Protein AF-A0A4R7GMG3-F1 (afdb_monomer)

Secondary structure (DSSP, 8-state):
---HHHHHHHHHHHHHHHHHHHHHHHHHHHHTSSS--HHHHHHHHHHHS---HHHHHHHHHHHHHHHHHHTT--GGGEEEES--GGGTSS-SEEE-TTHHHHHHTT--S--EEEEHHHHTTS-HHHHHHHHHHHHHHHHH--B-S--PEE-GGG--SSS--EE-HHHHHHHHSTT--GGGBHHHHHHHHHHHHHHH---HHHHHHHHHHHHTGGG-EE-GGGS-GGGS--S--HHHHHTT---EEETTEEE-

Foldseek 3Di:
DDQLLLVLCLVCVVVLLVLLLLLLVLLLVQLPDPDHDPLLQVLCCQQQVGDDPVVSVLLSVLSVLLNVLSVPDDSQLEAEDQADVVVPRQDAKAFDLVCLVVSVVVPRHHGMYGHSNQQLQAFSSVSSLVVQLRSSCSRVVADAPDAFDFPPVPDPARHTKTFCLRSSVQSPDPPHDSSSHSRSSSSSSSLSSLCSDPDVQSVVQNVVLVVVPSRSIRPCVSGDCPPTPRSHGVVSVVVVLPQDQDPNDTDD

Structure (mmCIF, N/CA/C/O backbone):
data_AF-A0A4R7GMG3-F1
#
_entry.id   AF-A0A4R7GMG3-F1
#
loop_
_atom_site.group_PDB
_atom_site.id
_atom_site.type_symbol
_atom_site.label_atom_id
_atom_site.label_alt_id
_atom_site.label_comp_id
_atom_site.label_asym_id
_atom_site.label_entity_id
_atom_site.label_seq_id
_atom_site.pdbx_PDB_ins_code
_atom_site.Cartn_x
_atom_site.Cartn_y
_atom_site.Cartn_z
_atom_site.occupancy
_atom_site.B_iso_or_equiv
_atom_site.auth_seq_id
_atom_site.auth_comp_id
_atom_site.auth_asym_id
_atom_site.auth_atom_id
_atom_site.pdbx_PDB_model_num
ATOM 1 N N . MET A 1 1 ? 18.667 -2.020 -26.459 1.00 60.09 1 MET A N 1
ATOM 2 C CA . MET A 1 1 ? 19.383 -1.798 -25.183 1.00 60.09 1 MET A CA 1
ATOM 3 C C . MET A 1 1 ? 18.332 -1.404 -24.159 1.00 60.09 1 MET A C 1
ATOM 5 O O . MET A 1 1 ? 17.578 -0.487 -24.453 1.00 60.09 1 MET A O 1
ATOM 9 N N . MET A 1 2 ? 18.205 -2.148 -23.059 1.00 76.94 2 MET A N 1
ATOM 10 C CA . MET A 1 2 ? 17.196 -1.898 -22.017 1.00 76.94 2 MET A CA 1
ATOM 11 C C . MET A 1 2 ? 17.540 -0.617 -21.245 1.00 76.94 2 MET A C 1
ATOM 13 O O . MET A 1 2 ? 18.722 -0.302 -21.089 1.00 76.94 2 MET A O 1
ATOM 17 N N . HIS A 1 3 ? 16.539 0.142 -20.793 1.00 80.81 3 HIS A N 1
ATOM 18 C CA . HIS A 1 3 ? 16.802 1.358 -20.024 1.00 80.81 3 HIS A CA 1
ATOM 19 C C . HIS A 1 3 ? 17.411 0.988 -18.651 1.00 80.81 3 HIS A C 1
ATOM 21 O O . HIS A 1 3 ? 16.875 0.106 -17.982 1.00 80.81 3 HIS A O 1
ATOM 27 N N . PRO A 1 4 ? 18.478 1.650 -18.157 1.00 80.44 4 PRO A N 1
ATOM 28 C CA . PRO A 1 4 ? 19.125 1.262 -16.895 1.00 80.44 4 PRO A CA 1
ATOM 29 C C . PRO A 1 4 ? 18.198 1.238 -15.668 1.00 80.44 4 PRO A C 1
ATOM 31 O O . PRO A 1 4 ? 18.368 0.416 -14.771 1.00 80.44 4 PRO A O 1
ATOM 34 N N . ALA A 1 5 ? 17.204 2.133 -15.612 1.00 79.81 5 ALA A N 1
ATOM 35 C CA . ALA A 1 5 ? 16.200 2.122 -14.542 1.00 79.81 5 ALA A CA 1
ATOM 36 C C . ALA A 1 5 ? 15.196 0.963 -14.687 1.00 79.81 5 ALA A C 1
ATOM 38 O O . ALA A 1 5 ? 14.740 0.427 -13.680 1.00 79.81 5 ALA A O 1
ATOM 39 N N . GLU A 1 6 ? 14.893 0.549 -15.922 1.00 86.31 6 GLU A N 1
ATOM 40 C CA . GLU A 1 6 ? 14.067 -0.631 -16.190 1.00 86.31 6 GLU A CA 1
ATOM 41 C C . GLU A 1 6 ? 14.791 -1.895 -15.717 1.00 86.31 6 GLU A C 1
ATOM 43 O O . GLU A 1 6 ? 14.240 -2.672 -14.940 1.00 86.31 6 GLU A O 1
ATOM 48 N N . GLU A 1 7 ? 16.054 -2.063 -16.121 1.00 86.38 7 GLU A N 1
ATOM 49 C CA . GLU A 1 7 ? 16.899 -3.188 -15.713 1.00 86.38 7 GLU A CA 1
ATOM 50 C C . GLU A 1 7 ? 17.012 -3.267 -14.186 1.00 86.38 7 GLU A C 1
ATOM 52 O O . GLU A 1 7 ? 16.799 -4.323 -13.588 1.00 86.38 7 GLU A O 1
ATOM 57 N N . ARG A 1 8 ? 17.260 -2.128 -13.528 1.00 85.19 8 ARG A N 1
ATOM 58 C CA . ARG A 1 8 ? 17.360 -2.071 -12.069 1.00 85.19 8 ARG A CA 1
ATOM 59 C C . ARG A 1 8 ? 16.046 -2.408 -11.375 1.00 85.19 8 ARG A C 1
ATOM 61 O O . ARG A 1 8 ? 16.073 -3.154 -10.398 1.00 85.19 8 ARG A O 1
ATOM 68 N N . LEU A 1 9 ? 14.908 -1.903 -11.859 1.00 88.25 9 LEU A N 1
ATOM 69 C CA . LEU A 1 9 ? 13.605 -2.277 -11.307 1.00 88.25 9 LEU A CA 1
ATOM 70 C C . LEU A 1 9 ? 13.369 -3.781 -11.457 1.00 88.25 9 LEU A C 1
ATOM 72 O O . LEU A 1 9 ? 13.005 -4.426 -10.480 1.00 88.25 9 LEU A O 1
ATOM 76 N N . ARG A 1 10 ? 13.654 -4.360 -12.632 1.00 91.44 10 ARG A N 1
ATOM 77 C CA . ARG A 1 10 ? 13.524 -5.807 -12.869 1.00 91.44 10 ARG A CA 1
ATOM 78 C C . ARG A 1 10 ? 14.382 -6.635 -11.908 1.00 91.44 10 ARG A C 1
ATOM 80 O O . ARG A 1 10 ? 13.884 -7.612 -11.356 1.00 91.44 10 ARG A O 1
ATOM 87 N N . ILE A 1 11 ? 15.625 -6.220 -11.653 1.00 90.19 11 ILE A N 1
ATOM 88 C CA . ILE A 1 11 ? 16.520 -6.860 -10.670 1.00 90.19 11 ILE A CA 1
ATOM 89 C C . ILE A 1 11 ? 15.964 -6.741 -9.243 1.00 90.19 11 ILE A C 1
ATOM 91 O O . ILE A 1 11 ? 16.109 -7.664 -8.443 1.00 90.19 11 ILE A O 1
ATOM 95 N N . LEU A 1 12 ? 15.321 -5.618 -8.913 1.00 90.69 12 LEU A N 1
ATOM 96 C CA . LEU A 1 12 ? 14.773 -5.356 -7.582 1.00 90.69 12 LEU A CA 1
ATOM 97 C C . LEU A 1 12 ? 13.374 -5.942 -7.354 1.00 90.69 12 LEU A C 1
ATOM 99 O O . LEU A 1 12 ? 12.981 -6.064 -6.197 1.00 90.69 12 LEU A O 1
ATOM 103 N N . LEU A 1 13 ? 12.635 -6.351 -8.392 1.00 94.19 13 LEU A N 1
ATOM 104 C CA . LEU A 1 13 ? 11.282 -6.913 -8.259 1.00 94.19 13 LEU A CA 1
ATOM 105 C C . LEU A 1 13 ? 11.180 -8.054 -7.229 1.00 94.19 13 LEU A C 1
ATOM 107 O O . LEU A 1 13 ? 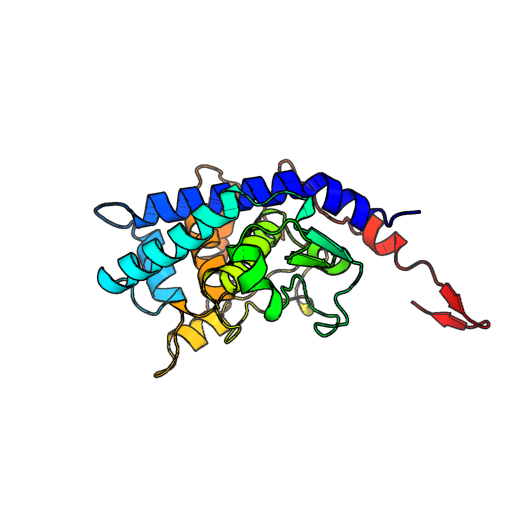10.282 -7.984 -6.390 1.00 94.19 13 LEU A O 1
ATOM 111 N N . PRO A 1 14 ? 12.077 -9.064 -7.194 1.00 94.69 14 PRO A N 1
ATOM 112 C CA . PRO A 1 14 ? 12.048 -10.081 -6.140 1.00 94.69 14 PRO A CA 1
ATOM 113 C C . PRO A 1 14 ? 12.103 -9.486 -4.727 1.00 94.69 14 PRO A C 1
ATOM 115 O O . PRO A 1 14 ? 11.389 -9.936 -3.832 1.00 94.69 14 PRO A O 1
ATOM 118 N N . PHE A 1 15 ? 12.919 -8.447 -4.533 1.00 92.50 15 PHE A N 1
ATOM 119 C CA . PHE A 1 15 ? 13.069 -7.758 -3.254 1.00 92.50 15 PHE A CA 1
ATOM 120 C C . PHE A 1 15 ? 11.848 -6.885 -2.920 1.00 92.50 15 PHE A C 1
ATOM 122 O O . PHE A 1 15 ? 11.386 -6.909 -1.783 1.00 92.50 15 PHE A O 1
ATOM 129 N N . VAL A 1 16 ? 11.262 -6.189 -3.905 1.00 94.06 16 VAL A N 1
ATOM 130 C CA . VAL A 1 16 ? 9.981 -5.468 -3.754 1.00 94.06 16 VAL A CA 1
ATOM 131 C C . VAL A 1 16 ? 8.881 -6.421 -3.287 1.00 94.06 16 VAL A C 1
ATOM 133 O O . VAL A 1 16 ? 8.194 -6.137 -2.308 1.00 94.06 16 VAL A O 1
ATOM 136 N N . ILE A 1 17 ? 8.732 -7.567 -3.958 1.00 96.44 17 ILE A N 1
ATOM 137 C CA . ILE A 1 17 ? 7.718 -8.577 -3.630 1.00 96.44 17 ILE A CA 1
ATOM 138 C C . ILE A 1 17 ? 7.956 -9.128 -2.219 1.00 96.44 17 ILE A C 1
ATOM 140 O O . ILE A 1 17 ? 7.013 -9.253 -1.437 1.00 96.44 17 ILE A O 1
ATOM 144 N N . ALA A 1 18 ? 9.208 -9.426 -1.860 1.00 95.50 18 ALA A N 1
ATOM 145 C CA . ALA A 1 18 ? 9.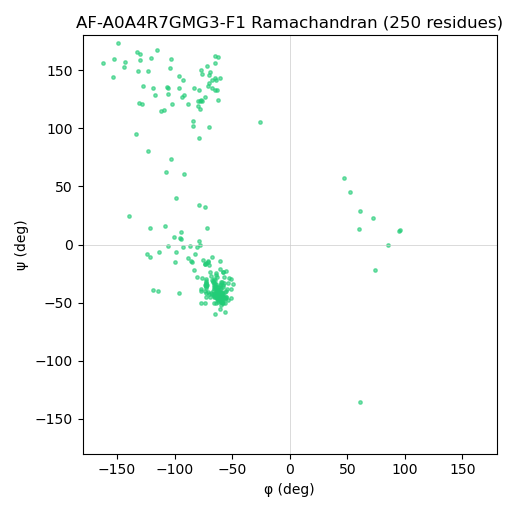557 -9.886 -0.518 1.00 95.50 18 ALA A CA 1
ATOM 146 C C . ALA A 1 18 ? 9.223 -8.840 0.562 1.00 95.50 18 ALA A C 1
ATOM 148 O O . ALA A 1 18 ? 8.656 -9.195 1.597 1.00 95.50 18 ALA A O 1
ATOM 149 N N . ASN A 1 19 ? 9.500 -7.557 0.305 1.00 94.19 19 ASN A N 1
ATOM 150 C CA . ASN A 1 19 ? 9.131 -6.467 1.209 1.00 94.19 19 ASN A CA 1
ATOM 151 C C . ASN A 1 19 ? 7.611 -6.330 1.338 1.00 94.19 19 ASN A C 1
ATOM 153 O O . ASN A 1 19 ? 7.117 -6.244 2.458 1.00 94.19 19 ASN A O 1
ATOM 157 N N . ALA A 1 20 ? 6.850 -6.407 0.243 1.00 97.50 20 ALA A N 1
ATOM 158 C CA . ALA A 1 20 ? 5.384 -6.368 0.285 1.00 97.50 20 ALA A CA 1
ATOM 159 C C . ALA A 1 20 ? 4.807 -7.517 1.136 1.00 97.50 20 ALA A C 1
ATOM 161 O O . ALA A 1 20 ? 3.961 -7.295 2.010 1.00 97.50 20 ALA A O 1
ATOM 162 N N . LYS A 1 21 ? 5.337 -8.739 0.967 1.00 97.62 21 LYS A N 1
ATOM 163 C CA . LYS A 1 21 ? 4.985 -9.902 1.801 1.00 97.62 21 LYS A CA 1
ATOM 164 C C . LYS A 1 21 ? 5.289 -9.649 3.278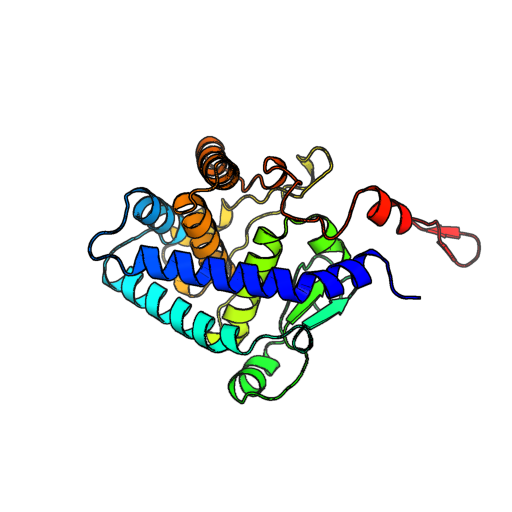 1.00 97.62 21 LYS A C 1
ATOM 166 O O . LYS A 1 21 ? 4.469 -9.967 4.143 1.00 97.62 21 LYS A O 1
ATOM 171 N N . GLN A 1 22 ? 6.453 -9.073 3.579 1.00 95.81 22 GLN A N 1
ATOM 172 C CA . GLN A 1 22 ? 6.856 -8.767 4.949 1.00 95.81 22 GLN A CA 1
ATOM 173 C C . GLN A 1 22 ? 5.961 -7.695 5.585 1.00 95.81 22 GLN A C 1
ATOM 175 O O . GLN A 1 22 ? 5.529 -7.871 6.726 1.00 95.81 22 GLN A O 1
ATOM 180 N N . GLN A 1 23 ? 5.650 -6.624 4.850 1.00 96.75 23 GLN A N 1
ATOM 181 C CA . GLN A 1 23 ? 4.754 -5.559 5.296 1.00 96.75 23 GLN A CA 1
ATOM 182 C C . GLN A 1 23 ? 3.373 -6.125 5.658 1.00 96.75 23 GLN A C 1
ATOM 184 O O . GLN A 1 23 ? 2.912 -5.933 6.785 1.00 96.75 23 GLN A O 1
ATOM 189 N N . LEU A 1 24 ? 2.763 -6.922 4.769 1.00 97.88 24 LEU A N 1
ATOM 190 C CA . LEU A 1 24 ? 1.487 -7.598 5.040 1.00 97.88 24 LEU A CA 1
ATOM 191 C C . LEU A 1 24 ? 1.559 -8.531 6.248 1.00 97.88 24 LEU A C 1
ATOM 193 O O . LEU A 1 24 ? 0.667 -8.510 7.095 1.00 97.88 24 LEU A O 1
ATOM 197 N N . HIS A 1 25 ? 2.609 -9.350 6.345 1.00 98.00 25 HIS A N 1
ATOM 198 C CA . HIS A 1 25 ? 2.765 -10.292 7.451 1.00 98.00 25 HIS A CA 1
ATOM 199 C C . HIS A 1 25 ? 2.827 -9.577 8.807 1.00 98.00 25 HIS A C 1
ATOM 201 O O . HIS A 1 25 ? 2.135 -9.971 9.748 1.00 98.00 25 HIS A O 1
ATOM 207 N N . ILE A 1 26 ? 3.636 -8.521 8.913 1.00 97.44 26 ILE A N 1
ATOM 208 C CA . ILE A 1 26 ? 3.777 -7.755 10.155 1.00 97.44 26 ILE A CA 1
ATOM 209 C C . ILE A 1 26 ? 2.479 -7.015 10.485 1.00 97.44 26 ILE A C 1
ATOM 211 O O . ILE A 1 26 ? 2.042 -7.068 11.637 1.00 97.44 26 ILE A O 1
ATOM 215 N N . ALA A 1 27 ? 1.824 -6.406 9.493 1.00 98.31 27 ALA A N 1
ATOM 216 C CA . ALA A 1 27 ? 0.547 -5.732 9.697 1.00 98.31 27 ALA A CA 1
ATOM 217 C C . ALA A 1 27 ? -0.538 -6.695 10.201 1.00 98.31 27 ALA A C 1
ATOM 219 O O . ALA A 1 27 ? -1.175 -6.433 11.221 1.00 98.31 27 ALA A O 1
ATOM 220 N N . LEU A 1 28 ? -0.692 -7.859 9.561 1.00 98.56 28 LEU A N 1
ATOM 221 C CA . LEU A 1 28 ? -1.629 -8.901 9.991 1.00 98.56 28 LEU A CA 1
ATOM 222 C C . LEU A 1 28 ? -1.321 -9.413 11.402 1.00 98.56 28 LEU A C 1
ATOM 224 O O . LEU A 1 28 ? -2.239 -9.602 12.200 1.00 98.56 28 LEU A O 1
ATOM 228 N N . LYS A 1 29 ? -0.040 -9.595 11.744 1.00 98.19 29 LYS A N 1
ATOM 229 C CA . LYS A 1 29 ? 0.369 -10.002 13.094 1.00 98.19 29 LYS A CA 1
ATOM 230 C C . LYS A 1 29 ? -0.008 -8.958 14.148 1.00 98.19 29 LYS A C 1
ATOM 232 O O . LYS A 1 29 ? -0.409 -9.336 15.246 1.00 98.19 29 LYS A O 1
ATOM 237 N N . ALA A 1 30 ? 0.134 -7.669 13.845 1.00 98.06 30 ALA A N 1
ATOM 238 C CA . ALA A 1 30 ? -0.234 -6.589 14.757 1.00 98.06 30 ALA A CA 1
ATOM 239 C C . ALA A 1 30 ? -1.756 -6.467 14.924 1.00 98.06 30 ALA A C 1
ATOM 241 O O . ALA A 1 30 ? -2.241 -6.354 16.051 1.00 98.06 30 ALA A O 1
ATOM 242 N N . LEU A 1 31 ? -2.504 -6.575 13.822 1.00 98.19 31 LEU A N 1
ATOM 243 C CA . LEU A 1 31 ? -3.969 -6.544 13.811 1.00 98.19 31 LEU A CA 1
ATOM 244 C C . LEU A 1 31 ? -4.591 -7.766 14.507 1.00 98.19 31 LEU A C 1
ATOM 246 O O . LEU A 1 31 ? -5.640 -7.648 15.130 1.00 98.19 31 LEU A O 1
ATOM 250 N N . GLY A 1 32 ? -3.938 -8.930 14.439 1.00 97.00 32 GLY A N 1
ATOM 251 C CA . GLY A 1 32 ? -4.402 -10.178 15.054 1.00 97.00 32 GLY A CA 1
ATOM 252 C C . GLY A 1 32 ? -4.161 -10.304 16.565 1.00 97.00 32 GLY A C 1
ATOM 253 O O . GLY A 1 32 ? -4.444 -11.356 17.136 1.00 97.00 32 GLY A O 1
ATOM 254 N N . ARG A 1 33 ? -3.613 -9.279 17.232 1.00 95.69 33 ARG A N 1
ATOM 255 C CA . ARG A 1 33 ? -3.400 -9.292 18.690 1.00 95.69 33 ARG A CA 1
ATOM 256 C C . ARG A 1 33 ? -4.733 -9.231 19.438 1.00 95.69 33 ARG A C 1
ATOM 258 O O . ARG A 1 33 ? -5.656 -8.545 19.014 1.00 95.69 33 ARG A O 1
ATOM 265 N N . SER A 1 34 ? -4.798 -9.859 20.616 1.00 91.31 34 SER A N 1
ATOM 266 C CA . SER A 1 34 ? -5.968 -9.772 21.508 1.00 91.31 34 SER A CA 1
ATOM 267 C C . SER A 1 34 ? -6.285 -8.333 21.929 1.00 91.31 34 SER A C 1
ATOM 269 O O . SER A 1 34 ? -7.448 -7.972 22.096 1.00 91.31 34 SER A O 1
ATOM 271 N N . LYS A 1 35 ? -5.246 -7.500 22.062 1.00 94.50 35 LYS A N 1
ATOM 272 C CA . LYS A 1 35 ? -5.342 -6.057 22.274 1.00 94.50 35 LYS A CA 1
ATOM 273 C C . LYS A 1 35 ? -4.430 -5.341 21.282 1.00 94.50 35 LYS A C 1
ATOM 275 O O . LYS A 1 35 ? -3.222 -5.578 21.264 1.00 94.50 35 LYS A O 1
ATOM 280 N N . LEU A 1 36 ? -5.016 -4.460 20.473 1.00 96.56 36 LEU A N 1
ATOM 281 C CA . LEU A 1 36 ? -4.267 -3.604 19.554 1.00 96.56 36 LEU A CA 1
ATOM 282 C C . LEU A 1 36 ? -3.384 -2.619 20.331 1.00 96.56 36 LEU A C 1
ATOM 284 O O . LEU A 1 36 ? -3.804 -2.107 21.375 1.00 96.56 36 LEU A O 1
ATOM 288 N N . SER A 1 37 ? -2.190 -2.337 19.800 1.00 97.06 37 SER A N 1
ATOM 289 C CA . SER A 1 37 ? -1.336 -1.248 20.288 1.00 97.06 37 SER A CA 1
ATOM 290 C C . SER A 1 37 ? -2.006 0.108 20.058 1.00 97.06 37 SER A C 1
ATOM 292 O O . SER A 1 37 ? -2.863 0.245 19.178 1.00 97.06 37 SER A O 1
ATOM 294 N N . GLU A 1 38 ? -1.624 1.117 20.841 1.00 97.06 38 GLU A N 1
ATOM 295 C CA . GLU A 1 38 ? -2.158 2.473 20.675 1.00 97.06 38 GLU A CA 1
ATOM 296 C C . GLU A 1 38 ? -1.760 3.060 19.315 1.00 97.06 38 GLU A C 1
ATOM 298 O O . GLU A 1 38 ? -2.567 3.716 18.664 1.00 97.06 38 GLU A O 1
ATOM 303 N N . GLU A 1 39 ? -0.569 2.726 18.817 1.00 96.31 39 GLU A N 1
ATOM 304 C CA . GLU A 1 39 ? -0.108 3.058 17.472 1.00 96.31 39 GLU A CA 1
ATOM 305 C C . GLU A 1 39 ? -1.034 2.478 16.399 1.00 96.31 39 GLU A C 1
ATOM 307 O O . GLU A 1 39 ? -1.516 3.215 15.540 1.00 96.31 39 GLU A O 1
ATOM 312 N N . THR A 1 40 ? -1.355 1.181 16.485 1.00 97.75 40 THR A N 1
ATOM 313 C CA . THR A 1 40 ? -2.265 0.532 15.528 1.00 97.75 40 THR A CA 1
ATOM 314 C C . THR A 1 40 ? -3.648 1.176 15.579 1.00 97.75 40 THR A C 1
ATOM 316 O O . THR A 1 40 ? -4.203 1.532 14.543 1.00 97.75 40 THR A O 1
ATOM 319 N N . LYS A 1 41 ? -4.201 1.397 16.778 1.00 97.69 41 LYS A N 1
ATOM 320 C CA . LYS A 1 41 ? -5.500 2.069 16.945 1.00 97.69 41 LYS A CA 1
ATOM 321 C C . LYS A 1 41 ? -5.512 3.471 16.347 1.00 97.69 41 LYS A C 1
ATOM 323 O O . LYS A 1 41 ? -6.513 3.848 15.740 1.00 97.69 41 LYS A O 1
ATOM 328 N N . LYS A 1 42 ? -4.423 4.224 16.521 1.00 96.12 42 LYS A N 1
ATOM 329 C CA . LYS A 1 42 ? -4.265 5.580 15.992 1.00 96.12 42 LYS A CA 1
ATOM 330 C C . LYS A 1 42 ? -4.234 5.579 14.464 1.00 96.12 42 LYS A C 1
ATOM 332 O O . LYS A 1 42 ? -4.918 6.395 13.861 1.00 96.12 42 LYS A O 1
ATOM 337 N N . ILE A 1 43 ? -3.511 4.643 13.845 1.00 96.94 43 ILE A N 1
ATOM 338 C CA . ILE A 1 43 ? -3.487 4.468 12.382 1.00 96.94 43 ILE A CA 1
ATOM 339 C C . ILE A 1 43 ? -4.889 4.144 11.850 1.00 96.94 43 ILE A C 1
ATOM 341 O O . ILE A 1 43 ? -5.334 4.758 10.884 1.00 96.94 43 ILE A O 1
ATOM 345 N N . LEU A 1 44 ? -5.599 3.209 12.491 1.00 97.81 44 LEU A N 1
ATOM 346 C CA . LEU A 1 44 ? -6.941 2.802 12.065 1.00 97.81 44 LEU A CA 1
ATOM 347 C C . LEU A 1 44 ? -7.961 3.934 12.206 1.00 97.81 44 LEU A C 1
ATOM 349 O O . LEU A 1 44 ? -8.696 4.204 11.265 1.00 97.81 44 LEU A O 1
ATOM 353 N N . ASN A 1 45 ? -7.966 4.648 13.333 1.00 96.06 45 ASN A N 1
ATOM 354 C CA . ASN A 1 45 ? -8.837 5.814 13.498 1.00 96.06 45 ASN A CA 1
ATOM 355 C C . ASN A 1 45 ? -8.547 6.898 12.458 1.00 96.06 45 ASN A C 1
ATOM 357 O O . ASN A 1 45 ? -9.462 7.568 12.003 1.00 96.06 45 ASN A O 1
ATOM 361 N N . GLU A 1 46 ? -7.289 7.064 12.064 1.00 94.06 46 GLU A N 1
ATOM 362 C CA . GLU A 1 46 ? -6.925 8.074 11.078 1.00 94.06 46 GLU A CA 1
ATOM 363 C C . GLU A 1 46 ? -7.371 7.692 9.652 1.00 94.06 46 GLU A C 1
ATOM 365 O O . GLU A 1 46 ? -7.875 8.537 8.914 1.00 94.06 46 GLU A O 1
ATOM 370 N N . LEU A 1 47 ? -7.207 6.424 9.256 1.00 96.12 47 LEU A N 1
ATOM 371 C CA . LEU A 1 47 ? -7.4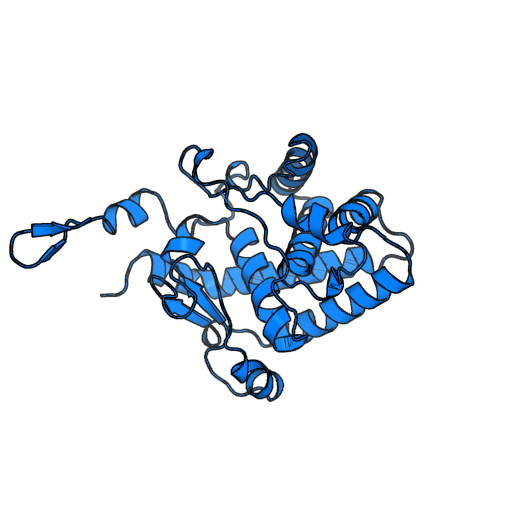29 5.974 7.873 1.00 96.12 47 LEU A CA 1
ATOM 372 C C . LEU A 1 47 ? -8.781 5.292 7.627 1.00 96.12 47 LEU A C 1
ATOM 374 O O . LEU A 1 47 ? -9.177 5.136 6.474 1.00 96.12 47 LEU A O 1
ATOM 378 N N . LEU A 1 48 ? -9.489 4.892 8.682 1.00 96.81 48 LEU A N 1
ATOM 379 C CA . LEU A 1 48 ? -10.817 4.273 8.613 1.00 96.81 48 LEU A CA 1
ATOM 380 C C . LEU A 1 48 ? -11.881 5.056 9.390 1.00 96.81 48 LEU A C 1
ATOM 382 O O . LEU A 1 48 ? -13.054 4.727 9.268 1.00 96.81 48 LEU A O 1
ATOM 386 N N . ASN A 1 49 ? -11.493 6.053 10.199 1.00 95.81 49 ASN A N 1
ATOM 387 C CA . ASN A 1 49 ? -12.374 6.770 11.134 1.00 95.81 49 ASN A CA 1
ATOM 388 C C . ASN A 1 49 ? -13.036 5.877 12.208 1.00 95.81 49 ASN A C 1
ATOM 390 O O . ASN A 1 49 ? -13.946 6.298 12.918 1.00 95.81 49 ASN A O 1
ATOM 394 N N . GLU A 1 50 ? -12.560 4.641 12.362 1.00 93.69 50 GLU A N 1
ATOM 395 C CA . GLU A 1 50 ? -12.999 3.693 13.381 1.00 93.69 50 GLU A CA 1
ATOM 396 C C . GLU A 1 50 ? -11.967 2.569 13.564 1.00 93.69 50 GLU A C 1
ATOM 398 O O . GLU A 1 50 ? -11.189 2.241 12.668 1.00 93.69 50 GLU A O 1
ATOM 403 N N . ASN A 1 51 ? -11.975 1.931 14.734 1.00 92.62 51 ASN A N 1
ATOM 404 C CA . ASN A 1 51 ? -11.107 0.790 15.038 1.00 92.62 51 ASN A CA 1
ATOM 405 C C . ASN A 1 51 ? -11.829 -0.316 15.828 1.00 92.62 51 ASN A C 1
ATOM 407 O O . ASN A 1 51 ? -11.200 -1.097 16.547 1.00 92.62 51 ASN A O 1
ATOM 411 N N . ASN A 1 52 ? -13.159 -0.381 15.709 1.00 94.69 52 ASN A N 1
ATOM 412 C CA . ASN A 1 52 ? -13.962 -1.383 16.401 1.00 94.69 52 ASN A CA 1
ATOM 413 C C . ASN A 1 52 ? -13.647 -2.812 15.907 1.00 94.69 52 ASN A C 1
ATOM 415 O O . ASN A 1 52 ? -13.097 -3.028 14.825 1.00 94.69 52 ASN A O 1
ATOM 419 N N . SER A 1 53 ? -14.028 -3.816 16.704 1.00 94.69 53 SER A N 1
ATOM 420 C CA . SER A 1 53 ? -13.702 -5.221 16.419 1.00 94.69 53 SER A CA 1
ATOM 421 C C . SER A 1 53 ? -14.250 -5.716 15.074 1.00 94.69 53 SER A C 1
ATOM 423 O O . SER A 1 53 ? -13.596 -6.527 14.420 1.00 94.69 53 SER A O 1
ATOM 425 N N . ALA A 1 54 ? -15.420 -5.239 14.635 1.00 96.00 54 ALA A N 1
ATOM 426 C CA . ALA A 1 54 ? -16.014 -5.665 13.370 1.00 96.00 54 ALA A CA 1
ATOM 427 C C . ALA A 1 54 ? -15.208 -5.145 12.170 1.00 96.00 54 ALA A C 1
ATOM 429 O O . ALA A 1 54 ? -14.878 -5.921 11.272 1.00 96.00 54 ALA A O 1
ATOM 430 N N . THR A 1 55 ? -14.822 -3.870 12.187 1.00 96.25 55 THR A N 1
ATOM 431 C CA . THR A 1 55 ? -13.985 -3.249 11.151 1.00 96.25 55 THR A CA 1
ATOM 432 C C . THR A 1 55 ? -12.600 -3.882 11.110 1.00 96.25 55 THR A C 1
ATOM 434 O O . THR A 1 55 ? -12.123 -4.247 10.037 1.00 96.25 55 THR A O 1
ATOM 437 N N . VAL A 1 56 ? -11.984 -4.125 12.272 1.00 97.88 56 VAL A N 1
ATOM 438 C CA . VAL A 1 56 ? -10.683 -4.810 12.352 1.00 97.88 56 VAL A CA 1
ATOM 439 C C . VAL A 1 56 ? -10.771 -6.231 11.785 1.00 97.88 56 VAL A C 1
ATOM 441 O O . VAL A 1 56 ? -9.896 -6.634 11.023 1.00 97.88 56 VAL A O 1
ATOM 444 N N . LYS A 1 57 ? -11.840 -6.985 12.078 1.00 97.88 57 LYS A N 1
ATOM 445 C CA . LYS A 1 57 ? -12.060 -8.320 11.493 1.00 97.88 57 LYS A CA 1
ATOM 446 C C . LYS A 1 57 ? -12.206 -8.270 9.972 1.00 97.88 57 LYS A C 1
ATOM 448 O O . LYS A 1 57 ? -11.610 -9.105 9.295 1.00 97.88 57 LYS A O 1
ATOM 453 N N . LYS A 1 58 ? -12.952 -7.297 9.432 1.00 98.12 58 LYS A N 1
ATOM 454 C CA . LYS A 1 58 ? -13.080 -7.094 7.978 1.00 98.12 58 LYS A CA 1
ATOM 455 C C . LYS A 1 58 ? -11.731 -6.765 7.341 1.00 98.12 58 LYS A C 1
ATOM 457 O O . LYS A 1 58 ? -11.363 -7.400 6.363 1.00 98.12 58 LYS A O 1
ATOM 462 N N . LEU A 1 59 ? -10.962 -5.855 7.940 1.00 98.56 59 LEU A N 1
ATOM 463 C CA . LEU A 1 59 ? -9.614 -5.522 7.480 1.00 98.56 59 LEU A CA 1
ATOM 464 C C . LEU A 1 59 ? -8.695 -6.754 7.481 1.00 98.56 59 LEU A C 1
ATOM 466 O O . LEU A 1 59 ? -8.048 -7.035 6.479 1.00 98.56 59 LEU A O 1
ATOM 470 N N . ILE A 1 60 ? -8.660 -7.520 8.576 1.00 98.62 60 ILE A N 1
ATOM 471 C CA . ILE A 1 60 ? -7.868 -8.758 8.668 1.00 98.62 60 ILE A CA 1
ATOM 472 C C . ILE A 1 60 ? -8.294 -9.758 7.592 1.00 98.62 60 ILE A C 1
ATOM 474 O O . ILE A 1 60 ? -7.437 -10.412 6.999 1.00 98.62 60 ILE A O 1
ATOM 478 N N . HIS A 1 61 ? -9.596 -9.897 7.338 1.00 98.44 61 HIS A N 1
ATOM 479 C CA . HIS A 1 61 ? -10.100 -10.759 6.274 1.00 98.44 61 HIS A CA 1
ATOM 480 C C . HIS A 1 61 ? -9.569 -10.304 4.906 1.00 98.44 61 HIS A C 1
ATOM 482 O O . HIS A 1 61 ? -8.864 -11.078 4.260 1.00 98.44 61 HIS A O 1
ATOM 488 N N . SER A 1 62 ? -9.780 -9.038 4.530 1.00 98.38 62 SER A N 1
ATOM 489 C CA . SER A 1 62 ? -9.280 -8.452 3.278 1.00 98.38 62 SER A CA 1
ATOM 490 C C . SER A 1 62 ? -7.766 -8.628 3.106 1.00 98.38 62 SER A C 1
ATOM 492 O O . SER A 1 62 ? -7.299 -9.100 2.071 1.00 98.38 62 SER A O 1
ATOM 494 N N . LEU A 1 63 ? -6.975 -8.325 4.139 1.00 98.62 63 LEU A N 1
ATOM 495 C CA . LEU A 1 63 ? -5.517 -8.462 4.082 1.00 98.62 63 LEU A CA 1
ATOM 496 C C . LEU A 1 63 ? -5.059 -9.928 3.992 1.00 98.62 63 LEU A C 1
ATOM 498 O O . LEU A 1 63 ? -4.027 -10.204 3.382 1.00 98.62 63 LEU A O 1
ATOM 502 N N . ASN A 1 64 ? -5.806 -10.884 4.555 1.00 98.44 64 ASN A N 1
ATOM 503 C CA . ASN A 1 64 ? -5.510 -12.312 4.407 1.00 98.44 64 ASN A CA 1
ATOM 504 C C . ASN A 1 64 ? -5.835 -12.850 3.007 1.00 98.44 64 ASN A C 1
ATOM 506 O O . ASN A 1 64 ? -5.139 -13.756 2.540 1.00 98.44 64 ASN A O 1
ATOM 510 N N . GLU A 1 65 ? -6.869 -12.330 2.340 1.00 97.56 65 GLU A N 1
ATOM 511 C CA . GLU A 1 65 ? -7.144 -12.625 0.926 1.00 97.56 65 GLU A CA 1
ATOM 512 C C . GLU A 1 65 ? -5.972 -12.144 0.053 1.00 97.56 65 GLU A C 1
ATOM 514 O O . GLU A 1 65 ? -5.391 -12.933 -0.699 1.00 97.56 65 GLU A O 1
ATOM 519 N N . ILE A 1 66 ? -5.537 -10.889 0.245 1.00 97.69 66 ILE A N 1
ATOM 520 C CA . ILE A 1 66 ? -4.372 -10.313 -0.447 1.00 97.69 66 ILE A CA 1
ATOM 521 C C . ILE A 1 66 ? -3.113 -11.137 -0.155 1.00 97.69 66 ILE A C 1
ATOM 523 O O . ILE A 1 66 ? -2.419 -11.543 -1.087 1.00 97.69 66 ILE A O 1
ATOM 527 N N . LYS A 1 67 ? -2.824 -11.449 1.119 1.00 97.75 67 LYS A N 1
ATOM 528 C CA . LYS A 1 67 ? -1.641 -12.235 1.511 1.00 97.75 67 LYS A CA 1
ATOM 529 C C . LYS A 1 67 ? -1.601 -13.583 0.794 1.00 97.75 67 LYS A C 1
ATOM 531 O O . LYS A 1 67 ? -0.554 -13.943 0.266 1.00 97.75 67 LYS A O 1
ATOM 536 N N . ARG A 1 68 ? -2.716 -14.325 0.760 1.00 95.38 68 ARG A N 1
ATOM 537 C CA . ARG A 1 68 ? -2.780 -15.638 0.093 1.00 95.38 68 ARG A CA 1
ATOM 538 C C . ARG A 1 68 ? -2.410 -15.546 -1.379 1.00 95.38 68 ARG A C 1
ATOM 540 O O . ARG A 1 68 ? -1.641 -16.370 -1.862 1.00 95.38 68 ARG A O 1
ATOM 547 N N . LYS A 1 69 ? -2.934 -14.545 -2.084 1.00 93.94 69 LYS A N 1
ATOM 548 C CA . LYS A 1 69 ? -2.632 -14.347 -3.505 1.00 93.94 69 LYS A CA 1
ATOM 549 C C . LYS A 1 69 ? -1.217 -13.813 -3.728 1.00 93.94 69 LYS A C 1
ATOM 551 O O . LYS A 1 69 ? -0.568 -14.217 -4.689 1.00 93.94 69 LYS A O 1
ATOM 556 N N . MET A 1 70 ? -0.701 -13.000 -2.805 1.00 95.06 70 MET A N 1
ATOM 557 C CA . MET A 1 70 ? 0.669 -12.493 -2.859 1.00 95.06 70 MET A CA 1
ATOM 558 C C . MET A 1 70 ? 1.719 -13.605 -2.757 1.00 95.06 70 MET A C 1
ATOM 560 O O . MET A 1 70 ? 2.806 -13.452 -3.310 1.00 95.06 70 MET A O 1
ATOM 564 N N . GLU A 1 71 ? 1.427 -14.737 -2.102 1.00 92.06 71 GLU A N 1
ATOM 565 C CA . GLU A 1 71 ? 2.390 -15.846 -2.010 1.00 92.06 71 GLU A CA 1
ATOM 566 C C . GLU A 1 71 ? 2.823 -16.369 -3.385 1.00 92.06 71 GLU A C 1
ATOM 568 O O . GLU A 1 71 ? 4.004 -16.664 -3.571 1.00 92.06 71 GLU A O 1
ATOM 573 N N . ASN A 1 72 ? 1.903 -16.369 -4.353 1.00 89.31 72 ASN A N 1
ATOM 574 C CA . ASN A 1 72 ? 2.135 -16.825 -5.724 1.00 89.31 72 ASN A CA 1
ATOM 575 C C . ASN A 1 72 ? 2.704 -15.732 -6.638 1.00 89.31 72 ASN A C 1
ATOM 577 O O . ASN A 1 72 ? 2.950 -15.978 -7.818 1.00 89.31 72 ASN A O 1
ATOM 581 N N . LEU A 1 73 ? 2.894 -14.512 -6.133 1.00 92.75 73 LEU A N 1
ATOM 582 C CA . LEU A 1 73 ? 3.402 -13.410 -6.931 1.00 92.75 73 LEU A CA 1
ATOM 583 C C . LEU A 1 73 ? 4.905 -13.597 -7.195 1.00 92.75 73 LEU A C 1
ATOM 585 O O . LEU A 1 73 ? 5.696 -13.775 -6.269 1.00 92.75 73 LEU A O 1
ATOM 589 N N . THR A 1 74 ? 5.299 -13.544 -8.467 1.00 93.88 74 THR A N 1
ATOM 590 C CA . THR A 1 74 ? 6.686 -13.647 -8.935 1.00 93.88 74 THR A CA 1
ATOM 591 C C . THR A 1 74 ? 6.974 -12.483 -9.889 1.00 93.88 74 THR A C 1
ATOM 593 O O . THR A 1 74 ? 6.023 -11.865 -10.378 1.00 93.88 74 THR A O 1
ATOM 596 N N . PRO A 1 75 ? 8.248 -12.169 -10.193 1.00 95.50 75 PRO A N 1
ATOM 597 C CA . PRO A 1 75 ? 8.590 -11.085 -11.119 1.00 95.50 75 PRO A CA 1
ATOM 598 C C . PRO A 1 75 ? 7.947 -11.198 -12.509 1.00 95.50 75 PRO A C 1
ATOM 600 O O . PRO A 1 75 ? 7.777 -10.191 -13.184 1.00 95.50 75 PRO A O 1
ATOM 603 N N . GLU A 1 76 ? 7.556 -12.394 -12.945 1.00 93.75 76 GLU A N 1
ATOM 604 C CA . GLU A 1 76 ? 6.928 -12.597 -14.255 1.00 93.75 76 GLU A CA 1
ATOM 605 C C . GLU A 1 76 ? 5.483 -12.103 -14.339 1.00 93.75 76 GLU A C 1
ATOM 607 O O . GLU A 1 76 ? 4.957 -11.898 -15.431 1.00 93.75 76 GLU A O 1
ATOM 612 N N . HIS A 1 77 ? 4.846 -11.880 -13.189 1.00 94.75 77 HIS A N 1
ATOM 613 C CA . HIS A 1 77 ? 3.528 -11.257 -13.118 1.00 94.75 77 HIS A CA 1
ATOM 614 C C . HIS A 1 77 ? 3.586 -9.739 -13.299 1.00 94.75 77 HIS A C 1
ATOM 616 O O . HIS A 1 77 ? 2.540 -9.089 -13.277 1.00 94.75 77 HIS A O 1
ATOM 622 N N . PHE A 1 78 ? 4.781 -9.177 -13.491 1.00 95.62 78 PHE A N 1
ATOM 623 C CA . PHE A 1 78 ? 4.976 -7.751 -13.659 1.00 95.62 78 PHE A CA 1
ATOM 624 C C . PHE A 1 78 ? 5.299 -7.388 -15.100 1.00 95.62 78 PHE A C 1
ATOM 626 O O . PHE A 1 78 ? 6.161 -7.998 -15.745 1.00 95.62 78 PHE A O 1
ATOM 633 N N . ASP A 1 79 ? 4.646 -6.335 -15.578 1.00 94.31 79 ASP A N 1
ATOM 634 C CA . ASP A 1 79 ? 5.168 -5.560 -16.689 1.00 94.31 79 ASP A CA 1
ATOM 635 C C . ASP A 1 79 ? 5.920 -4.338 -16.174 1.00 94.31 79 ASP A C 1
ATOM 637 O O . ASP A 1 79 ? 5.561 -3.749 -15.157 1.00 94.31 79 ASP A O 1
ATOM 641 N N . VAL A 1 80 ? 6.986 -3.967 -16.871 1.00 91.94 80 VAL A N 1
ATOM 642 C CA . VAL A 1 80 ? 7.772 -2.782 -16.525 1.00 91.94 80 VAL A CA 1
ATOM 643 C C . VAL A 1 80 ? 7.911 -1.944 -17.780 1.00 91.94 80 VAL A C 1
ATOM 645 O O . VAL A 1 80 ? 8.445 -2.428 -18.777 1.00 91.94 80 VAL A O 1
ATOM 648 N N . ALA A 1 81 ? 7.430 -0.707 -17.709 1.00 89.19 81 ALA A N 1
ATOM 649 C CA . ALA A 1 81 ? 7.398 0.240 -18.816 1.00 89.19 81 ALA A CA 1
ATOM 650 C C . ALA A 1 81 ? 7.919 1.614 -18.371 1.00 89.19 81 ALA A C 1
ATOM 652 O O . ALA A 1 81 ? 8.065 1.877 -17.177 1.00 89.19 81 ALA A O 1
ATOM 653 N N . GLU A 1 82 ? 8.226 2.489 -19.327 1.00 84.75 82 GLU A N 1
ATOM 654 C CA . GLU A 1 82 ? 8.705 3.847 -19.041 1.00 84.75 82 GLU A CA 1
ATOM 655 C C . GLU A 1 82 ? 7.634 4.674 -18.336 1.00 84.75 82 GLU A C 1
ATOM 657 O O . GLU A 1 82 ? 7.797 5.068 -17.180 1.00 84.75 82 GLU A O 1
ATOM 662 N N . GLU A 1 83 ? 6.500 4.838 -19.004 1.00 83.88 83 GLU A N 1
ATOM 663 C CA . GLU A 1 83 ? 5.268 5.417 -18.490 1.00 83.88 83 GLU A CA 1
ATOM 664 C C . GLU A 1 83 ? 4.104 4.481 -18.822 1.00 83.88 83 GLU A C 1
ATOM 666 O O . GLU A 1 83 ? 4.195 3.643 -19.721 1.00 83.88 83 GLU A O 1
ATOM 671 N N . LEU A 1 84 ? 3.010 4.625 -18.079 1.00 86.00 84 LEU A N 1
ATOM 672 C CA . LEU A 1 84 ? 1.784 3.848 -18.250 1.00 86.00 84 LEU A CA 1
ATOM 673 C C . LEU A 1 84 ? 0.756 4.742 -18.957 1.00 86.00 84 LEU A C 1
ATOM 675 O O . LEU A 1 84 ? -0.134 5.313 -18.323 1.00 86.00 84 LEU A O 1
ATOM 679 N N . TYR A 1 85 ? 0.948 4.972 -20.259 1.00 80.56 85 TYR A N 1
ATOM 680 C CA . TYR A 1 85 ? 0.149 5.923 -21.048 1.00 80.56 85 TYR A CA 1
ATOM 681 C C . TYR A 1 85 ? -1.331 5.553 -21.100 1.00 80.56 85 TYR A C 1
ATOM 683 O O . TYR A 1 85 ? -2.190 6.428 -21.013 1.00 80.56 85 TYR A O 1
ATOM 691 N N . GLU A 1 86 ? -1.628 4.259 -21.164 1.00 81.62 86 GLU A N 1
ATOM 692 C CA . GLU A 1 86 ? -2.978 3.706 -21.085 1.00 81.62 86 GLU A CA 1
ATOM 693 C C . GLU A 1 86 ? -3.686 4.037 -19.763 1.00 81.62 86 GLU A C 1
ATOM 695 O O . GLU A 1 86 ? -4.912 4.030 -19.708 1.00 81.62 86 GLU A O 1
ATOM 700 N N . ALA A 1 87 ? -2.916 4.369 -18.725 1.00 77.81 87 ALA A N 1
ATOM 701 C CA . ALA A 1 87 ? -3.389 4.775 -17.409 1.00 77.81 87 ALA A CA 1
ATOM 702 C C . ALA A 1 87 ? -3.176 6.280 -17.141 1.00 77.81 87 ALA A C 1
ATOM 704 O O . ALA A 1 87 ? -3.225 6.704 -15.991 1.00 77.81 87 ALA A O 1
ATOM 705 N N . GLY A 1 88 ? -2.917 7.098 -18.172 1.00 75.00 88 GLY A N 1
ATOM 706 C CA . GLY A 1 88 ? -2.807 8.559 -18.053 1.00 75.00 88 GLY A CA 1
ATOM 707 C C . GLY A 1 88 ? -1.390 9.123 -17.864 1.00 75.00 88 GLY A C 1
ATOM 708 O O . GLY A 1 88 ? -1.251 10.299 -17.536 1.00 75.00 88 GLY A O 1
ATOM 709 N N . GLY A 1 89 ? -0.328 8.327 -18.052 1.00 60.41 89 GLY A N 1
ATOM 710 C CA . GLY A 1 89 ? 1.077 8.789 -18.127 1.00 60.41 89 GLY A CA 1
ATOM 711 C C . GLY A 1 89 ? 1.733 9.214 -16.797 1.00 60.41 89 GLY A C 1
ATOM 712 O O . GLY A 1 89 ? 2.953 9.157 -16.655 1.00 60.41 89 GLY A O 1
ATOM 713 N N . GLY A 1 90 ? 0.945 9.572 -15.778 1.00 73.88 90 GLY A N 1
ATOM 714 C CA . GLY A 1 90 ? 1.411 9.915 -14.422 1.00 73.88 90 GLY A CA 1
ATOM 715 C C . GLY A 1 90 ? 1.445 8.748 -13.428 1.00 73.88 90 GLY A C 1
ATOM 716 O O . GLY A 1 90 ? 1.851 8.925 -12.280 1.00 73.88 90 GLY A O 1
ATOM 717 N N . THR A 1 91 ? 1.012 7.571 -13.862 1.00 83.75 91 THR A N 1
ATOM 718 C CA . THR A 1 91 ? 0.657 6.444 -12.995 1.00 83.75 91 THR A CA 1
ATOM 719 C C . THR A 1 91 ? 1.879 5.628 -12.572 1.00 83.75 91 THR A C 1
ATOM 721 O O . THR A 1 91 ? 2.759 5.332 -13.382 1.00 83.75 91 THR A O 1
ATOM 724 N N . VAL A 1 92 ? 1.955 5.281 -11.281 1.00 88.38 92 VAL A N 1
ATOM 725 C CA . VAL A 1 92 ? 3.065 4.495 -10.710 1.00 88.38 92 VAL A CA 1
ATOM 726 C C . VAL A 1 92 ? 2.917 3.017 -11.053 1.00 88.38 92 VAL A C 1
ATOM 728 O O . VAL A 1 92 ? 3.873 2.400 -11.529 1.00 88.38 92 VAL A O 1
ATOM 731 N N . GLY A 1 93 ? 1.731 2.471 -10.803 1.00 91.12 93 GLY A N 1
ATOM 732 C CA . GLY A 1 93 ? 1.353 1.104 -11.112 1.00 91.12 93 GLY A CA 1
ATOM 733 C C . GLY A 1 93 ? -0.101 1.042 -11.556 1.00 91.12 93 GLY A C 1
ATOM 734 O O . GLY A 1 93 ? -0.854 1.976 -11.302 1.00 91.12 93 GLY A O 1
ATOM 735 N N . TYR A 1 94 ? -0.457 -0.003 -12.295 1.00 92.19 94 TYR A N 1
ATOM 736 C CA . TYR A 1 94 ? -1.853 -0.272 -12.624 1.00 92.19 94 TYR A CA 1
ATOM 737 C C . TYR A 1 94 ? -2.083 -1.767 -12.864 1.00 92.19 94 TYR A C 1
ATOM 739 O O . TYR A 1 94 ? -1.158 -2.509 -13.226 1.00 92.19 94 TYR A O 1
ATOM 747 N N . VAL A 1 95 ? -3.343 -2.183 -12.748 1.00 92.88 95 VAL A N 1
ATOM 748 C CA . VAL A 1 95 ? -3.849 -3.483 -13.205 1.00 92.88 95 VAL A CA 1
ATOM 749 C C . VAL A 1 95 ? -5.007 -3.289 -14.177 1.00 92.88 95 VAL A C 1
ATOM 751 O O . VAL A 1 95 ? -5.774 -2.332 -14.073 1.00 92.88 95 VAL A O 1
ATOM 754 N N . LYS A 1 96 ? -5.182 -4.201 -15.136 1.00 85.94 96 LYS A N 1
ATOM 755 C CA . LYS A 1 96 ? -6.366 -4.160 -16.007 1.00 85.94 96 LYS A CA 1
ATOM 756 C C . LYS A 1 96 ? -7.558 -4.746 -15.264 1.00 85.94 96 LYS A C 1
ATOM 758 O O . LYS A 1 96 ? -7.475 -5.859 -14.749 1.00 85.94 96 LYS A O 1
ATOM 763 N N . ALA A 1 97 ? -8.701 -4.061 -15.305 1.00 74.12 97 ALA A N 1
ATOM 764 C CA . ALA A 1 97 ? -9.942 -4.537 -14.684 1.00 74.12 97 ALA A CA 1
ATOM 765 C C . ALA A 1 97 ? -10.342 -5.956 -15.146 1.00 74.12 97 ALA A C 1
ATOM 767 O O . ALA A 1 97 ? -10.864 -6.757 -14.374 1.00 74.12 97 ALA A O 1
ATOM 768 N N . THR A 1 98 ? -10.040 -6.308 -16.400 1.00 80.56 98 THR A N 1
ATOM 769 C CA . THR A 1 98 ? -10.322 -7.635 -16.969 1.00 80.56 98 THR A CA 1
ATOM 770 C C . THR A 1 98 ? -9.461 -8.755 -16.389 1.00 80.56 98 THR A C 1
ATOM 772 O O . THR A 1 98 ? -9.805 -9.927 -16.531 1.00 80.56 98 THR A O 1
ATOM 775 N N . ASP A 1 99 ? -8.344 -8.427 -15.742 1.00 88.50 99 ASP A N 1
ATOM 776 C CA . ASP A 1 99 ? -7.344 -9.415 -15.355 1.00 88.50 99 ASP A CA 1
ATOM 777 C C . ASP A 1 99 ? -7.632 -10.084 -14.007 1.00 88.50 99 ASP A C 1
ATOM 779 O O . ASP A 1 99 ? -7.073 -11.147 -13.736 1.00 88.50 99 ASP A O 1
ATOM 783 N N . ALA A 1 100 ? -8.544 -9.537 -13.195 1.00 87.38 100 ALA A N 1
ATOM 784 C CA . ALA A 1 100 ? -8.893 -10.090 -11.885 1.00 87.38 100 ALA A CA 1
ATOM 785 C C . ALA A 1 100 ? -9.359 -11.556 -11.969 1.00 87.38 100 ALA A C 1
ATOM 787 O O . ALA A 1 100 ? -8.961 -12.394 -11.158 1.00 87.38 100 ALA A O 1
ATOM 788 N N . ARG A 1 101 ? -10.168 -11.907 -12.980 1.00 88.00 101 ARG A N 1
ATOM 789 C CA . ARG A 1 101 ? -10.648 -13.287 -13.174 1.00 88.00 101 ARG A CA 1
ATOM 790 C C . ARG A 1 101 ? -9.496 -14.248 -13.463 1.00 88.00 101 ARG A C 1
ATOM 792 O O . ARG A 1 101 ? -9.380 -15.281 -12.810 1.00 88.00 101 ARG A O 1
ATOM 799 N N . ASP A 1 102 ? -8.643 -13.898 -14.417 1.00 88.25 102 ASP A N 1
ATOM 800 C CA . ASP A 1 102 ? -7.513 -14.736 -14.826 1.00 88.25 102 ASP A CA 1
ATOM 801 C C . ASP A 1 102 ? -6.486 -14.877 -13.700 1.00 88.25 102 ASP A C 1
ATOM 803 O O . ASP A 1 102 ? -5.979 -15.975 -13.455 1.00 88.25 102 ASP A O 1
ATOM 807 N N . PHE A 1 103 ? -6.255 -13.790 -12.958 1.00 88.38 103 PHE A N 1
ATOM 808 C CA . PHE A 1 103 ? -5.404 -13.783 -11.776 1.00 88.38 103 PHE A CA 1
ATOM 809 C C . PHE A 1 103 ? -5.933 -14.749 -10.718 1.00 88.38 103 PHE A C 1
ATOM 811 O O . PHE A 1 103 ? -5.198 -15.569 -10.162 1.00 88.38 103 PHE A O 1
ATOM 818 N N . ASN A 1 104 ? -7.244 -14.705 -10.473 1.00 84.25 104 ASN A N 1
ATOM 819 C CA . ASN A 1 104 ? -7.885 -15.585 -9.511 1.00 84.25 104 ASN A CA 1
ATOM 820 C C . ASN A 1 104 ? -7.853 -17.058 -9.933 1.00 84.25 104 ASN A C 1
ATOM 822 O O . ASN A 1 104 ? -7.702 -17.910 -9.053 1.00 84.25 104 ASN A O 1
ATOM 826 N N . ASN A 1 105 ? -7.882 -17.328 -11.239 1.00 86.31 105 ASN A N 1
ATOM 827 C CA . ASN A 1 105 ? -7.741 -18.656 -11.836 1.00 86.31 105 ASN A CA 1
ATOM 828 C C . ASN A 1 105 ? -6.283 -19.144 -11.941 1.00 86.31 105 ASN A C 1
ATOM 830 O O . ASN A 1 105 ? -6.050 -20.264 -12.388 1.00 86.31 105 ASN A O 1
ATOM 834 N N . GLY A 1 106 ? -5.298 -18.334 -11.536 1.00 83.50 106 GLY A N 1
ATOM 835 C CA . GLY A 1 106 ? -3.886 -18.723 -11.551 1.00 83.50 106 GLY A CA 1
ATOM 836 C C . GLY A 1 106 ? -3.277 -18.802 -12.952 1.00 83.50 106 GLY A C 1
ATOM 837 O O . GLY A 1 106 ? -2.276 -19.491 -13.146 1.00 83.50 106 GLY A O 1
ATOM 838 N N . VAL A 1 107 ? -3.859 -18.110 -13.936 1.00 87.31 107 VAL A N 1
ATOM 839 C CA . VAL A 1 107 ? -3.271 -18.013 -15.276 1.00 87.31 107 VAL A CA 1
ATOM 840 C C . VAL A 1 107 ? -1.929 -17.284 -15.160 1.00 87.31 107 VAL A C 1
ATOM 842 O O . VAL A 1 107 ? -1.834 -16.247 -14.512 1.00 87.31 107 VAL A O 1
ATOM 845 N N . ARG A 1 108 ? -0.860 -17.792 -15.769 1.00 84.75 108 ARG A N 1
ATOM 846 C CA . ARG A 1 108 ? 0.447 -17.118 -15.732 1.00 84.75 108 ARG A CA 1
ATOM 847 C C . ARG A 1 108 ? 0.502 -16.049 -16.825 1.00 84.75 108 ARG A C 1
ATOM 849 O O . ARG A 1 108 ? 0.683 -16.374 -17.994 1.00 84.75 108 ARG A O 1
ATOM 856 N N . LYS A 1 109 ? 0.335 -14.780 -16.450 1.00 91.06 109 LYS A N 1
ATOM 857 C CA . LYS A 1 109 ? 0.508 -13.607 -17.327 1.00 91.06 109 LYS A CA 1
ATOM 858 C C . LYS A 1 109 ? 0.997 -12.400 -16.527 1.00 91.06 109 LYS A C 1
ATOM 860 O O . LYS A 1 109 ? 1.067 -12.456 -15.304 1.00 91.06 109 LYS A O 1
ATOM 865 N N . LYS A 1 110 ? 1.327 -11.308 -17.211 1.00 92.81 110 LYS A N 1
ATOM 866 C CA . LYS A 1 110 ? 1.627 -10.028 -16.563 1.00 92.81 110 LYS A CA 1
ATOM 867 C C . LYS A 1 110 ? 0.320 -9.365 -16.136 1.00 92.81 110 LYS A C 1
ATOM 869 O O . LYS A 1 110 ? -0.562 -9.183 -16.968 1.00 92.81 110 LYS A O 1
ATOM 874 N N . TYR A 1 111 ? 0.218 -9.048 -14.855 1.00 92.94 111 TYR A N 1
ATOM 875 C CA . TYR A 1 111 ? -0.977 -8.519 -14.202 1.00 92.94 111 TYR A CA 1
ATOM 876 C C . TYR A 1 111 ? -0.788 -7.095 -13.705 1.00 92.94 111 TYR A C 1
ATOM 878 O O . TYR A 1 111 ? -1.702 -6.285 -13.795 1.00 92.94 111 TYR A O 1
ATOM 886 N N . ILE A 1 112 ? 0.397 -6.819 -13.159 1.00 95.00 112 ILE A N 1
ATOM 887 C CA . ILE A 1 112 ? 0.728 -5.555 -12.513 1.00 95.00 112 ILE A CA 1
ATOM 888 C C . ILE A 1 112 ? 1.759 -4.857 -13.386 1.00 95.00 112 ILE A C 1
ATOM 890 O O . ILE A 1 112 ? 2.872 -5.354 -13.546 1.00 95.00 112 ILE A O 1
ATOM 894 N N . ALA A 1 113 ? 1.412 -3.714 -13.959 1.00 94.88 113 ALA A N 1
ATOM 895 C CA . ALA A 1 113 ? 2.382 -2.890 -14.661 1.00 94.88 113 ALA A CA 1
ATOM 896 C C . ALA A 1 113 ? 2.972 -1.852 -13.703 1.00 94.88 113 ALA A C 1
ATOM 898 O O . ALA A 1 113 ? 2.253 -1.305 -12.873 1.00 94.88 113 ALA A O 1
ATOM 899 N N . LEU A 1 114 ? 4.270 -1.568 -13.821 1.00 94.38 114 LEU A N 1
ATOM 900 C CA . LEU A 1 114 ? 4.963 -0.528 -13.059 1.00 94.38 114 LEU A CA 1
ATOM 901 C C . LEU A 1 114 ? 5.724 0.410 -13.997 1.00 94.38 114 LEU A C 1
ATOM 903 O O . LEU A 1 114 ? 6.444 -0.039 -14.894 1.00 94.38 114 LEU A O 1
ATOM 907 N N . SER A 1 115 ? 5.631 1.716 -13.743 1.00 90.88 115 SER A N 1
ATOM 908 C CA . SER A 1 115 ? 6.472 2.711 -14.412 1.00 90.88 115 SER A CA 1
ATOM 909 C C . SER A 1 115 ? 7.859 2.757 -13.769 1.00 90.88 115 SER A C 1
ATOM 911 O O . SER A 1 115 ? 7.994 3.126 -12.597 1.00 90.88 115 SER A O 1
ATOM 913 N N . TYR A 1 116 ? 8.921 2.461 -14.524 1.00 86.50 116 TYR A N 1
ATOM 914 C CA . TYR A 1 116 ? 10.295 2.610 -14.026 1.00 86.50 116 TYR A CA 1
ATOM 915 C C . TYR A 1 116 ? 10.698 4.079 -13.828 1.00 86.50 116 TYR A C 1
ATOM 917 O O . TYR A 1 116 ? 11.588 4.369 -13.026 1.00 86.50 116 TYR A O 1
ATOM 925 N N . LEU A 1 117 ? 10.052 5.019 -14.532 1.00 81.94 117 LEU A N 1
ATOM 926 C CA . LEU A 1 117 ? 10.294 6.454 -14.371 1.00 81.94 117 LEU A CA 1
ATOM 927 C C . LEU A 1 117 ? 9.708 6.961 -13.048 1.00 81.94 117 LEU A C 1
ATOM 929 O O . LEU A 1 117 ? 10.394 7.662 -12.299 1.00 81.94 117 LEU A O 1
ATOM 933 N N . ARG A 1 118 ? 8.469 6.566 -12.725 1.00 81.81 118 ARG A N 1
ATOM 934 C CA . ARG A 1 118 ? 7.778 6.981 -11.494 1.00 81.81 118 ARG A CA 1
ATOM 935 C C . ARG A 1 118 ? 8.351 6.278 -10.263 1.00 81.81 118 ARG A C 1
ATOM 937 O O . ARG A 1 118 ? 8.775 6.944 -9.319 1.00 81.81 118 ARG A O 1
ATOM 944 N N . THR A 1 119 ? 8.480 4.951 -10.309 1.00 83.62 119 THR A N 1
ATOM 945 C CA . THR A 1 119 ? 9.094 4.162 -9.220 1.00 83.62 119 THR A CA 1
ATOM 946 C C . THR A 1 119 ? 10.568 4.500 -9.003 1.00 83.62 119 THR A C 1
ATOM 948 O O . THR A 1 119 ? 11.077 4.377 -7.891 1.00 83.62 119 THR A O 1
ATOM 951 N N . GLY A 1 120 ? 11.254 5.011 -10.030 1.00 74.62 120 GLY A N 1
ATOM 952 C CA . GLY A 1 120 ? 12.623 5.499 -9.936 1.00 74.62 120 GLY A CA 1
ATOM 953 C C . GLY A 1 120 ? 12.845 6.527 -8.820 1.00 74.62 120 GLY A C 1
ATOM 954 O O . GLY A 1 120 ? 13.950 6.591 -8.276 1.00 74.62 120 GLY A O 1
ATOM 955 N N . ARG A 1 121 ? 11.818 7.305 -8.460 1.00 73.62 121 ARG A N 1
ATOM 956 C CA . ARG A 1 121 ? 11.853 8.331 -7.401 1.00 73.62 121 ARG A CA 1
ATOM 957 C C . ARG A 1 121 ? 11.239 7.866 -6.077 1.00 73.62 121 ARG A C 1
ATOM 959 O O . ARG A 1 121 ? 11.083 8.671 -5.159 1.00 73.62 121 ARG A O 1
ATOM 966 N N . MET A 1 122 ? 10.873 6.592 -5.977 1.00 80.31 122 MET A N 1
ATOM 967 C CA . MET A 1 122 ? 10.219 6.015 -4.808 1.00 80.31 122 MET A CA 1
ATOM 968 C C . MET A 1 122 ? 11.193 5.177 -3.990 1.00 80.31 122 MET A C 1
ATOM 970 O O . MET A 1 122 ? 12.172 4.615 -4.488 1.00 80.31 122 MET A O 1
ATOM 974 N N . HIS A 1 123 ? 10.916 5.108 -2.694 1.00 81.94 123 HIS A N 1
ATOM 975 C CA . HIS A 1 123 ? 11.603 4.187 -1.808 1.00 81.94 123 HIS A CA 1
ATOM 976 C C . HIS A 1 123 ? 11.047 2.772 -2.007 1.00 81.94 123 HIS A C 1
ATOM 978 O O . HIS A 1 123 ? 9.873 2.608 -2.324 1.00 81.94 123 HIS A O 1
ATOM 984 N N . ILE A 1 124 ? 11.863 1.738 -1.798 1.00 85.25 124 ILE A N 1
ATOM 985 C CA . ILE A 1 124 ? 11.451 0.350 -2.060 1.00 85.25 124 ILE A CA 1
ATOM 986 C C . ILE A 1 124 ? 10.201 -0.063 -1.267 1.00 85.25 124 ILE A C 1
ATOM 988 O O . ILE A 1 124 ? 9.348 -0.765 -1.798 1.00 85.25 124 ILE A O 1
ATOM 992 N N . ASP A 1 125 ? 10.066 0.413 -0.025 1.00 87.62 125 ASP A N 1
ATOM 993 C CA . ASP A 1 125 ? 8.883 0.169 0.809 1.00 87.62 125 ASP A CA 1
ATOM 994 C C . ASP A 1 125 ? 7.611 0.801 0.240 1.00 87.62 125 ASP A C 1
ATOM 996 O O . ASP A 1 125 ? 6.523 0.271 0.438 1.00 87.62 125 ASP A O 1
ATOM 1000 N N . ASP A 1 126 ? 7.751 1.917 -0.470 1.00 88.38 126 ASP A N 1
ATOM 1001 C CA . ASP A 1 126 ? 6.645 2.615 -1.116 1.00 88.38 126 ASP A CA 1
ATOM 1002 C C . ASP A 1 126 ? 6.230 1.883 -2.400 1.00 88.38 126 ASP A C 1
ATOM 1004 O O . ASP A 1 126 ? 5.049 1.662 -2.634 1.00 88.38 126 ASP A O 1
ATOM 1008 N N . ILE A 1 127 ? 7.201 1.373 -3.167 1.00 91.56 127 ILE A N 1
ATOM 1009 C CA . ILE A 1 127 ? 6.931 0.489 -4.314 1.00 91.56 127 ILE A CA 1
ATOM 1010 C C . ILE A 1 127 ? 6.264 -0.811 -3.838 1.00 91.56 127 ILE A C 1
ATOM 1012 O O . ILE A 1 127 ? 5.327 -1.296 -4.465 1.00 91.56 127 ILE A O 1
ATOM 1016 N N . ALA A 1 128 ? 6.704 -1.374 -2.710 1.00 94.38 128 ALA A N 1
ATOM 1017 C CA . ALA A 1 128 ? 6.066 -2.538 -2.100 1.00 94.38 128 ALA A CA 1
ATOM 1018 C C . ALA A 1 128 ? 4.616 -2.244 -1.672 1.00 94.38 128 ALA A C 1
ATOM 1020 O O . ALA A 1 128 ? 3.735 -3.077 -1.895 1.00 94.38 128 ALA A O 1
ATOM 1021 N N . ALA A 1 129 ? 4.345 -1.050 -1.136 1.00 95.12 129 ALA A N 1
ATOM 1022 C CA . ALA A 1 129 ? 2.985 -0.597 -0.859 1.00 95.12 129 ALA A CA 1
ATOM 1023 C C . ALA A 1 129 ? 2.155 -0.442 -2.147 1.00 95.12 129 ALA A C 1
ATOM 1025 O O . ALA A 1 129 ? 0.996 -0.854 -2.156 1.00 95.12 129 ALA A O 1
ATOM 1026 N N . THR A 1 130 ? 2.741 0.039 -3.251 1.00 95.44 130 THR A N 1
ATOM 1027 C CA . THR A 1 130 ? 2.090 0.027 -4.574 1.00 95.44 130 THR A CA 1
ATOM 1028 C C . THR A 1 130 ? 1.738 -1.395 -5.012 1.00 95.44 130 THR A C 1
ATOM 1030 O O . THR A 1 130 ? 0.627 -1.633 -5.458 1.00 95.44 130 THR A O 1
ATOM 1033 N N . VAL A 1 131 ? 2.609 -2.390 -4.812 1.00 97.62 131 VAL A N 1
ATOM 1034 C CA . VAL A 1 131 ? 2.259 -3.791 -5.128 1.00 97.62 131 VAL A CA 1
ATOM 1035 C C . VAL A 1 131 ? 1.055 -4.279 -4.313 1.00 97.62 131 VAL A C 1
ATOM 1037 O O . VAL A 1 131 ? 0.210 -4.997 -4.844 1.00 97.62 131 VAL A O 1
ATOM 1040 N N . ILE A 1 132 ? 0.948 -3.895 -3.037 1.00 98.44 132 ILE A N 1
ATOM 1041 C CA . ILE A 1 132 ? -0.219 -4.218 -2.196 1.00 98.44 132 ILE A CA 1
ATOM 1042 C C . ILE A 1 132 ? -1.480 -3.511 -2.713 1.00 98.44 132 ILE A C 1
ATOM 1044 O O . ILE A 1 132 ? -2.536 -4.142 -2.763 1.00 98.44 132 ILE A O 1
ATOM 1048 N N . HIS A 1 133 ? -1.362 -2.238 -3.105 1.00 98.06 133 HIS A N 1
ATOM 1049 C CA . HIS A 1 133 ? -2.431 -1.445 -3.717 1.00 98.06 133 HIS A CA 1
ATOM 1050 C C . HIS A 1 133 ? -2.972 -2.154 -4.968 1.00 98.06 133 HIS A C 1
ATOM 1052 O O . HIS A 1 133 ? -4.132 -2.562 -4.989 1.00 98.06 133 HIS A O 1
ATOM 1058 N N . GLU A 1 134 ? -2.109 -2.430 -5.945 1.00 97.31 134 GLU A N 1
ATOM 1059 C CA . GLU A 1 134 ? -2.492 -3.069 -7.210 1.00 97.31 134 GLU A CA 1
ATOM 1060 C C . GLU A 1 134 ? -3.077 -4.469 -7.015 1.00 97.31 134 GLU A C 1
ATOM 1062 O O . GLU A 1 134 ? -4.074 -4.857 -7.627 1.00 97.31 134 GLU A O 1
ATOM 1067 N N . LEU A 1 135 ? -2.488 -5.246 -6.104 1.00 96.88 135 LEU A N 1
ATOM 1068 C CA . LEU A 1 135 ? -2.998 -6.574 -5.800 1.00 96.88 135 LEU A CA 1
ATOM 1069 C C . LEU A 1 135 ? -4.383 -6.517 -5.140 1.00 96.88 135 LEU A C 1
ATOM 1071 O O . LEU A 1 135 ? -5.181 -7.434 -5.328 1.00 96.88 135 LEU A O 1
ATOM 1075 N N . SER A 1 136 ? -4.698 -5.457 -4.390 1.00 97.56 136 SER A N 1
ATOM 1076 C CA . SER A 1 136 ? -6.026 -5.303 -3.794 1.00 97.56 136 SER A CA 1
ATOM 1077 C C . SER A 1 136 ? -7.122 -5.177 -4.857 1.00 97.56 136 SER A C 1
ATOM 1079 O O . SER A 1 136 ? -8.167 -5.809 -4.695 1.00 97.56 136 SER A O 1
ATOM 1081 N N . HIS A 1 137 ? -6.859 -4.510 -5.987 1.00 96.94 137 HIS A N 1
ATOM 1082 C CA . HIS A 1 137 ? -7.804 -4.447 -7.106 1.00 96.94 137 HIS A CA 1
ATOM 1083 C C . HIS A 1 137 ? -8.068 -5.836 -7.694 1.00 96.94 137 HIS A C 1
ATOM 1085 O O . HIS A 1 137 ? -9.216 -6.241 -7.856 1.00 96.94 137 HIS A O 1
ATOM 1091 N N . LEU A 1 138 ? -7.013 -6.618 -7.946 1.00 95.19 138 LEU A N 1
ATOM 1092 C CA . LEU A 1 138 ? -7.141 -7.962 -8.529 1.00 95.19 138 LEU A CA 1
ATOM 1093 C C . LEU A 1 138 ? -7.880 -8.952 -7.616 1.00 95.19 138 LEU A C 1
ATOM 1095 O O . LEU A 1 138 ? -8.548 -9.869 -8.100 1.00 95.19 138 LEU A O 1
ATOM 1099 N N . VAL A 1 139 ? -7.713 -8.811 -6.299 1.00 95.19 139 VAL A N 1
ATOM 1100 C CA . VAL A 1 139 ? -8.183 -9.796 -5.313 1.00 95.19 139 VAL A CA 1
ATOM 1101 C C . VAL A 1 139 ? -9.537 -9.430 -4.726 1.00 95.19 139 VAL A C 1
ATOM 1103 O O . VAL A 1 139 ? -10.373 -10.308 -4.529 1.00 95.19 139 VAL A O 1
ATOM 1106 N N . LEU A 1 140 ? -9.742 -8.153 -4.423 1.00 95.31 140 LEU A N 1
ATOM 1107 C CA . LEU A 1 140 ? -10.904 -7.663 -3.686 1.00 95.31 140 LEU A CA 1
ATOM 1108 C C . LEU A 1 140 ? -11.815 -6.778 -4.535 1.00 95.31 140 LEU A C 1
ATOM 1110 O O . LEU A 1 140 ? -12.881 -6.410 -4.051 1.00 95.31 140 LEU A O 1
ATOM 1114 N N . ASN A 1 141 ? -11.409 -6.436 -5.765 1.00 94.81 141 ASN A N 1
ATOM 1115 C CA . ASN A 1 141 ? -12.078 -5.427 -6.585 1.00 94.81 141 ASN A CA 1
ATOM 1116 C C . ASN A 1 141 ? -12.257 -4.107 -5.814 1.00 94.81 141 ASN A C 1
ATOM 1118 O O . ASN A 1 141 ? -13.343 -3.531 -5.780 1.00 94.81 141 ASN A O 1
ATOM 1122 N N . THR A 1 142 ? -11.191 -3.674 -5.135 1.00 96.50 142 THR A N 1
ATOM 1123 C CA . THR A 1 142 ? -11.131 -2.332 -4.556 1.00 96.50 142 THR A CA 1
ATOM 1124 C C . THR A 1 142 ? -11.216 -1.276 -5.651 1.00 96.50 142 THR A C 1
ATOM 1126 O O . THR A 1 142 ? -10.952 -1.538 -6.822 1.00 96.50 142 THR A O 1
ATOM 1129 N N . GLU A 1 143 ? -11.564 -0.067 -5.240 1.00 95.31 143 GLU A N 1
ATOM 1130 C CA . GLU A 1 143 ? -11.687 1.113 -6.084 1.00 95.31 143 GLU A CA 1
ATOM 1131 C C . GLU A 1 143 ? -10.643 2.161 -5.678 1.00 95.31 143 GLU A C 1
ATOM 1133 O O . GLU A 1 143 ? -10.053 2.093 -4.594 1.00 95.31 143 GLU A O 1
ATOM 1138 N N . ASP A 1 144 ? -10.484 3.170 -6.525 1.00 93.25 144 ASP A N 1
ATOM 1139 C CA . ASP A 1 144 ? -9.549 4.281 -6.353 1.00 93.25 144 ASP A CA 1
ATOM 1140 C C . ASP A 1 144 ? -10.268 5.590 -6.007 1.00 93.25 144 ASP A C 1
ATOM 1142 O O . ASP A 1 144 ? -10.255 6.580 -6.738 1.00 93.25 144 ASP A O 1
ATOM 1146 N N . ASN A 1 145 ? -10.946 5.593 -4.861 1.00 94.00 145 ASN A N 1
ATOM 1147 C CA . ASN A 1 145 ? -11.750 6.736 -4.421 1.00 94.00 145 ASN A CA 1
ATOM 1148 C C . ASN A 1 145 ? -10.894 7.888 -3.877 1.00 94.00 145 ASN A C 1
ATOM 1150 O O . ASN A 1 145 ? -11.304 9.048 -3.927 1.00 94.00 145 ASN A O 1
ATOM 1154 N N . ALA A 1 146 ? -9.725 7.574 -3.316 1.00 93.94 146 ALA A N 1
ATOM 1155 C CA . ALA A 1 146 ? -8.796 8.561 -2.786 1.00 93.94 146 ALA A CA 1
ATOM 1156 C C . ALA A 1 146 ? -7.359 8.032 -2.820 1.00 93.94 146 ALA A C 1
ATOM 1158 O O . ALA A 1 146 ? -7.116 6.861 -2.525 1.00 93.94 146 ALA A O 1
ATOM 1159 N N . TYR A 1 147 ? -6.404 8.924 -3.090 1.00 91.00 147 TYR A N 1
ATOM 1160 C CA . TYR A 1 147 ? -4.978 8.609 -3.176 1.00 91.00 147 TYR A CA 1
ATOM 1161 C C . TYR A 1 147 ? -4.147 9.403 -2.166 1.00 91.00 147 TYR A C 1
ATOM 1163 O O . TYR A 1 147 ? -4.547 10.477 -1.709 1.00 91.00 147 TYR A O 1
ATOM 1171 N N . SER A 1 148 ? -2.937 8.918 -1.878 1.00 87.19 148 SER A N 1
ATOM 1172 C CA . SER A 1 148 ? -1.895 9.787 -1.340 1.00 87.19 148 SER A CA 1
ATOM 1173 C C . SER A 1 148 ? -1.417 10.728 -2.445 1.00 87.19 148 SER A C 1
ATOM 1175 O O . SER A 1 148 ? -1.190 10.311 -3.578 1.00 87.19 148 SER A O 1
ATOM 1177 N N . ILE A 1 149 ? -1.235 12.003 -2.122 1.00 79.19 149 ILE A N 1
ATOM 1178 C CA . ILE A 1 149 ? -0.860 13.030 -3.092 1.00 79.19 149 ILE A CA 1
ATOM 1179 C C . ILE A 1 149 ? 0.659 13.183 -3.118 1.00 79.19 149 ILE A C 1
ATOM 1181 O O . ILE A 1 149 ? 1.288 13.422 -2.083 1.00 79.19 149 ILE A O 1
ATOM 1185 N N . SER A 1 150 ? 1.234 13.092 -4.316 1.00 74.31 150 SER A N 1
ATOM 1186 C CA . SER A 1 150 ? 2.639 13.412 -4.575 1.00 74.31 150 SER A CA 1
ATOM 1187 C C . SER A 1 150 ? 2.917 14.890 -4.279 1.00 74.31 150 SER A C 1
ATOM 1189 O O . SER A 1 150 ? 2.291 15.788 -4.842 1.00 74.31 150 SER A O 1
ATOM 1191 N N . MET A 1 151 ? 3.895 15.158 -3.413 1.00 66.94 151 MET A N 1
ATOM 1192 C CA . MET A 1 151 ? 4.322 16.511 -3.035 1.00 66.94 151 MET A CA 1
ATOM 1193 C C . MET A 1 151 ? 5.573 16.949 -3.820 1.00 66.94 151 MET A C 1
ATOM 1195 O O . MET A 1 151 ? 6.481 17.575 -3.271 1.00 66.94 151 MET A O 1
ATOM 1199 N N . GLU A 1 152 ? 5.630 16.621 -5.117 1.00 61.53 152 GLU A N 1
ATOM 1200 C CA . GLU A 1 152 ? 6.775 16.850 -6.019 1.00 61.53 152 GLU A CA 1
ATOM 1201 C C . GLU A 1 152 ? 7.351 18.277 -5.977 1.00 61.53 152 GLU A C 1
ATOM 1203 O O . GLU A 1 152 ? 8.564 18.449 -6.071 1.00 61.53 152 GLU A O 1
ATOM 1208 N N . LYS A 1 153 ? 6.512 19.304 -5.774 1.00 52.06 153 LYS A N 1
ATOM 1209 C CA . LYS A 1 153 ? 6.945 20.715 -5.724 1.00 52.06 153 LYS A CA 1
ATOM 1210 C C . LYS A 1 153 ? 7.692 21.109 -4.441 1.00 52.06 153 LYS A C 1
ATOM 1212 O O . LYS A 1 153 ? 8.323 22.159 -4.425 1.00 52.06 153 LYS A O 1
ATOM 1217 N N . GLN A 1 154 ? 7.613 20.315 -3.370 1.00 49.47 154 GLN A N 1
ATOM 1218 C CA . GLN A 1 154 ? 8.185 20.653 -2.056 1.00 49.47 154 GLN A CA 1
ATOM 1219 C C . GLN A 1 154 ? 9.462 19.866 -1.713 1.00 49.47 154 GLN A C 1
ATOM 1221 O O . GLN A 1 154 ? 10.034 20.064 -0.642 1.00 49.47 154 GLN A O 1
ATOM 1226 N N . ALA A 1 155 ? 9.919 18.964 -2.586 1.00 49.94 155 ALA A N 1
ATOM 1227 C CA . ALA A 1 155 ? 10.971 18.005 -2.258 1.00 49.94 155 ALA A CA 1
ATOM 1228 C C . ALA A 1 155 ? 12.324 18.344 -2.903 1.00 49.94 155 ALA A C 1
ATOM 1230 O O . ALA A 1 155 ? 12.434 18.508 -4.115 1.00 49.94 155 ALA A O 1
ATOM 1231 N N . SER A 1 156 ? 13.385 18.356 -2.090 1.00 47.91 156 SER A N 1
ATOM 1232 C CA . SER A 1 156 ? 14.782 18.661 -2.445 1.00 47.91 156 SER A CA 1
ATOM 1233 C C . SER A 1 156 ? 15.518 17.557 -3.236 1.00 47.91 156 SER A C 1
ATOM 1235 O O . SER A 1 156 ? 16.736 17.416 -3.144 1.00 47.91 156 SER A O 1
ATOM 1237 N N . GLY A 1 157 ? 14.801 16.800 -4.073 1.00 51.50 157 GLY A N 1
ATOM 1238 C CA . GLY A 1 157 ? 15.404 16.139 -5.237 1.00 51.50 157 GLY A CA 1
ATOM 1239 C C . GLY A 1 157 ? 15.851 14.678 -5.111 1.00 51.50 157 GLY A C 1
ATOM 1240 O O . GLY A 1 157 ? 16.532 14.215 -6.023 1.00 51.50 157 GLY A O 1
ATOM 1241 N N . LEU A 1 158 ? 15.482 13.929 -4.058 1.00 56.03 158 LEU A N 1
ATOM 1242 C CA . LEU A 1 158 ? 15.897 12.513 -3.925 1.00 56.03 158 LEU A CA 1
ATOM 1243 C C . LEU A 1 158 ? 14.761 11.479 -3.880 1.00 56.03 158 LEU A C 1
ATOM 1245 O O . LEU A 1 158 ? 14.913 10.423 -4.485 1.00 56.03 158 LEU A O 1
ATOM 1249 N N . PHE A 1 159 ? 13.639 11.765 -3.213 1.00 66.44 159 PHE A N 1
ATOM 1250 C CA . PHE A 1 159 ? 12.427 10.938 -3.279 1.00 66.44 159 PHE A CA 1
ATOM 1251 C C . PHE A 1 159 ? 11.184 11.816 -3.231 1.00 66.44 159 PHE A C 1
ATOM 1253 O O . PHE A 1 159 ? 11.215 12.888 -2.620 1.00 66.44 159 PHE A O 1
ATOM 1260 N N . THR A 1 160 ? 10.092 11.337 -3.819 1.00 69.25 160 THR A N 1
ATOM 1261 C CA . THR A 1 160 ? 8.786 11.996 -3.747 1.00 69.25 160 THR A CA 1
ATOM 1262 C C . THR A 1 160 ? 8.137 11.721 -2.381 1.00 69.25 160 THR A C 1
ATOM 1264 O O . THR A 1 160 ? 7.890 10.560 -2.058 1.00 69.25 160 THR A O 1
ATOM 1267 N N . PRO A 1 161 ? 7.884 12.741 -1.537 1.00 75.50 161 PRO A N 1
ATOM 1268 C CA . PRO A 1 161 ? 7.066 12.576 -0.345 1.00 75.50 161 PRO A CA 1
ATOM 1269 C C . PRO A 1 161 ? 5.587 12.503 -0.728 1.00 75.50 161 PRO A C 1
ATOM 1271 O O . PRO A 1 161 ? 5.145 13.195 -1.649 1.00 75.50 161 PRO A O 1
ATOM 1274 N N . TRP A 1 162 ? 4.824 11.717 0.028 1.00 84.38 162 TRP A N 1
ATOM 1275 C CA . TRP A 1 162 ? 3.393 11.527 -0.203 1.00 84.38 162 TRP A CA 1
ATOM 1276 C C . TRP A 1 162 ? 2.579 12.030 0.983 1.00 84.38 162 TRP A C 1
ATOM 1278 O O . TRP A 1 162 ? 2.858 11.674 2.125 1.00 84.38 162 TRP A O 1
ATOM 1288 N N . SER A 1 163 ? 1.580 12.864 0.717 1.00 87.75 163 SER A N 1
ATOM 1289 C CA . SER A 1 163 ? 0.604 13.327 1.706 1.00 87.75 163 SER A CA 1
ATOM 1290 C C . SER A 1 163 ? -0.601 12.394 1.711 1.00 87.75 163 SER A C 1
ATOM 1292 O O . SER A 1 163 ? -1.187 12.165 0.658 1.00 87.75 163 SER A O 1
ATOM 1294 N N . VAL A 1 164 ? -1.016 11.888 2.874 1.00 90.31 164 VAL A N 1
ATOM 1295 C CA . VAL A 1 164 ? -2.228 11.043 2.985 1.00 90.31 164 VAL A CA 1
ATOM 1296 C C . VAL A 1 164 ? -3.486 11.839 3.356 1.00 90.31 164 VAL A C 1
ATOM 1298 O O . VAL A 1 164 ? -4.518 11.256 3.680 1.00 90.31 164 VAL A O 1
ATOM 1301 N N . LYS A 1 165 ? -3.418 13.175 3.317 1.00 91.00 165 LYS A N 1
ATOM 1302 C CA . LYS A 1 165 ? -4.506 14.078 3.727 1.00 91.00 165 LYS A CA 1
ATOM 1303 C C . LYS A 1 165 ? -5.855 13.744 3.079 1.00 91.00 165 LYS A C 1
ATOM 1305 O O . LYS A 1 165 ? -6.896 13.823 3.732 1.00 91.00 165 LYS A O 1
ATOM 1310 N N . ASP A 1 166 ? -5.843 13.350 1.811 1.00 92.44 166 ASP A N 1
ATOM 1311 C CA . ASP A 1 166 ? -7.064 13.021 1.075 1.00 92.44 166 ASP A CA 1
ATOM 1312 C C . ASP A 1 166 ? -7.676 11.684 1.512 1.00 92.44 166 ASP A C 1
ATOM 1314 O O . ASP A 1 166 ? -8.899 11.572 1.554 1.00 92.44 166 ASP A O 1
ATOM 1318 N N . LEU A 1 167 ? -6.862 10.725 1.966 1.00 94.50 167 LEU A N 1
ATOM 1319 C CA . LEU A 1 167 ? -7.358 9.498 2.599 1.00 94.50 167 LEU A CA 1
ATOM 1320 C C . LEU A 1 167 ? -8.069 9.806 3.921 1.00 94.50 167 LEU A C 1
ATOM 1322 O O . LEU A 1 167 ? -9.078 9.184 4.240 1.00 94.50 167 LEU A O 1
ATOM 1326 N N . HIS A 1 168 ? -7.575 10.789 4.682 1.00 91.94 168 HIS A N 1
ATOM 1327 C CA . HIS A 1 168 ? -8.185 11.202 5.955 1.00 91.94 168 HIS A CA 1
ATOM 1328 C C . HIS A 1 168 ? -9.507 11.917 5.740 1.00 91.94 168 HIS A C 1
ATOM 1330 O O . HIS A 1 168 ? -10.461 11.683 6.480 1.00 91.94 168 HIS A O 1
ATOM 1336 N N . ARG A 1 169 ? -9.571 12.777 4.715 1.00 93.06 169 ARG A N 1
ATOM 1337 C CA . ARG A 1 169 ? -10.827 13.399 4.291 1.00 93.06 169 ARG A CA 1
ATOM 1338 C C . ARG A 1 169 ? -11.827 12.320 3.887 1.00 93.06 169 ARG A C 1
ATOM 1340 O O . ARG A 1 169 ? -12.910 12.281 4.464 1.00 93.06 169 ARG A O 1
ATOM 1347 N N . TYR A 1 170 ? -11.423 11.409 3.000 1.00 95.56 170 TYR A N 1
ATOM 1348 C CA . TYR A 1 170 ? -12.267 10.316 2.528 1.00 95.56 170 TYR A CA 1
ATOM 1349 C C . TYR A 1 170 ? -12.794 9.459 3.687 1.00 95.56 170 TYR A C 1
ATOM 1351 O O . TYR A 1 170 ? -13.995 9.236 3.783 1.00 95.56 170 TYR A O 1
ATOM 1359 N N . ALA A 1 171 ? -11.951 9.073 4.650 1.00 95.62 171 ALA A N 1
ATOM 1360 C CA . ALA A 1 171 ? -12.372 8.278 5.809 1.00 95.62 171 ALA A CA 1
ATOM 1361 C C . ALA A 1 171 ? -13.480 8.923 6.666 1.00 95.62 171 ALA A C 1
ATOM 1363 O O . ALA A 1 171 ? -14.206 8.216 7.361 1.00 95.62 171 ALA A O 1
ATOM 1364 N N . ARG A 1 172 ? -13.629 10.252 6.624 1.00 94.81 172 ARG A N 1
ATOM 1365 C CA . ARG A 1 172 ? -14.620 11.003 7.416 1.00 94.81 172 ARG A CA 1
ATOM 1366 C C . ARG A 1 172 ? -15.884 11.366 6.633 1.00 94.81 172 ARG A C 1
ATOM 1368 O O . ARG A 1 172 ? -16.822 11.909 7.217 1.00 94.81 172 ARG A O 1
ATOM 1375 N N . GLU A 1 173 ? -15.929 11.099 5.332 1.00 95.88 173 GLU A N 1
ATOM 1376 C CA . GLU A 1 173 ? -17.113 11.351 4.511 1.00 95.88 173 GLU A CA 1
ATOM 1377 C C . GLU A 1 173 ? -18.248 10.375 4.861 1.00 95.88 173 GLU A C 1
ATOM 1379 O O . GLU A 1 173 ? -18.037 9.185 5.063 1.00 95.88 173 GLU A O 1
ATOM 1384 N N . LYS A 1 174 ? -19.491 10.871 4.912 1.00 90.06 174 LYS A N 1
ATOM 1385 C CA . LYS A 1 174 ? -20.667 10.120 5.404 1.00 90.06 174 LYS A CA 1
ATOM 1386 C C . LYS A 1 174 ? -20.935 8.796 4.667 1.00 90.06 174 LYS A C 1
ATOM 1388 O O . LYS A 1 174 ? -21.546 7.896 5.239 1.00 90.06 174 LYS A O 1
ATOM 1393 N N . HIS A 1 175 ? -20.532 8.701 3.404 1.00 91.00 175 HIS A N 1
ATOM 1394 C CA . HIS A 1 175 ? -20.805 7.562 2.524 1.00 91.00 175 HIS A CA 1
ATOM 1395 C C . HIS A 1 175 ? -19.532 6.900 1.989 1.00 91.00 175 HIS A C 1
ATOM 1397 O O . HIS A 1 175 ? -19.608 6.123 1.039 1.00 91.00 175 HIS A O 1
ATOM 1403 N N . SER A 1 176 ? -18.369 7.201 2.570 1.00 94.25 176 SER A N 1
ATOM 1404 C CA . SER A 1 176 ? -17.136 6.555 2.144 1.00 94.25 176 SER A CA 1
ATOM 1405 C C . SER A 1 176 ? -17.084 5.095 2.582 1.00 94.25 176 SER A C 1
ATOM 1407 O O . SER A 1 176 ? -17.669 4.681 3.586 1.00 94.25 176 SER A O 1
ATOM 1409 N N . LEU A 1 177 ? -16.336 4.303 1.816 1.00 95.56 177 LEU A N 1
ATOM 1410 C CA . LEU A 1 177 ? -16.007 2.918 2.134 1.00 95.56 177 LEU A CA 1
ATOM 1411 C C . LEU A 1 177 ? -14.480 2.772 2.155 1.00 95.56 177 LEU A C 1
ATOM 1413 O O . LEU A 1 177 ? -13.898 2.305 1.174 1.00 95.56 177 LEU A O 1
ATOM 1417 N N . PRO A 1 178 ? -13.796 3.167 3.247 1.00 96.44 178 PRO A N 1
ATOM 1418 C CA . PRO A 1 178 ? -12.332 3.165 3.306 1.00 96.44 178 PRO A CA 1
ATOM 1419 C C . PRO A 1 178 ? -11.710 1.782 3.101 1.00 96.44 178 PRO A C 1
ATOM 1421 O O . PRO A 1 178 ? -10.656 1.666 2.487 1.00 96.44 178 PRO A O 1
ATOM 1424 N N . LEU A 1 179 ? -12.388 0.715 3.538 1.00 96.81 179 LEU A N 1
ATOM 1425 C CA . LEU A 1 179 ? -11.944 -0.664 3.300 1.00 96.81 179 LEU A CA 1
ATOM 1426 C C . LEU A 1 179 ? -12.078 -1.118 1.837 1.00 96.81 179 LEU A C 1
ATOM 1428 O O . LEU A 1 179 ? -11.487 -2.134 1.483 1.00 96.81 179 LEU A O 1
ATOM 1432 N N . ASN A 1 180 ? -12.832 -0.389 1.009 1.00 97.19 180 ASN A N 1
ATOM 1433 C CA . ASN A 1 180 ? -12.927 -0.620 -0.433 1.00 97.19 180 ASN A CA 1
ATOM 1434 C C . ASN A 1 180 ? -11.950 0.258 -1.237 1.00 97.19 180 ASN A C 1
ATOM 1436 O O . ASN A 1 180 ? -12.010 0.260 -2.459 1.00 97.19 180 ASN A O 1
ATOM 1440 N N . ASN A 1 181 ? -11.077 1.032 -0.583 1.00 98.19 181 ASN A N 1
ATOM 1441 C CA . ASN A 1 181 ? -10.109 1.895 -1.258 1.00 98.19 181 ASN A CA 1
ATOM 1442 C C . ASN A 1 181 ? -8.713 1.260 -1.241 1.00 98.19 181 ASN A C 1
ATOM 1444 O O . ASN A 1 181 ? -8.165 1.014 -0.160 1.00 98.19 181 ASN A O 1
ATOM 1448 N N . ALA A 1 182 ? -8.133 1.015 -2.417 1.00 97.81 182 ALA A N 1
ATOM 1449 C CA . ALA A 1 182 ? -6.850 0.318 -2.554 1.00 97.81 182 ALA A CA 1
ATOM 1450 C C . ALA A 1 182 ? -5.712 1.032 -1.809 1.00 97.81 182 ALA A C 1
ATOM 1452 O O . ALA A 1 182 ? -4.968 0.418 -1.033 1.00 97.81 182 ALA A O 1
ATOM 1453 N N . GLU A 1 183 ? -5.640 2.356 -1.955 1.00 97.19 183 GLU A N 1
ATOM 1454 C CA . GLU A 1 183 ? -4.624 3.168 -1.290 1.00 97.19 183 GLU A CA 1
ATOM 1455 C C . GLU A 1 183 ? -4.784 3.167 0.235 1.00 97.19 183 GLU A C 1
ATOM 1457 O O . GLU A 1 183 ? -3.802 3.108 0.973 1.00 97.19 183 GLU A O 1
ATOM 1462 N N . THR A 1 184 ? -6.016 3.165 0.749 1.00 97.75 184 THR A N 1
ATOM 1463 C CA . THR A 1 184 ? -6.241 3.091 2.199 1.00 97.75 184 THR A CA 1
ATOM 1464 C C . THR A 1 184 ? -5.661 1.799 2.772 1.00 97.75 184 THR A C 1
ATOM 1466 O O . THR A 1 184 ? -4.963 1.834 3.789 1.00 97.75 184 THR A O 1
ATOM 1469 N N . LEU A 1 185 ? -5.894 0.661 2.111 1.00 98.50 185 LEU A N 1
ATOM 1470 C CA . LEU A 1 185 ? -5.358 -0.627 2.552 1.00 98.50 185 LEU A CA 1
ATOM 1471 C C . LEU A 1 185 ? -3.824 -0.639 2.529 1.00 98.50 185 LEU A C 1
ATOM 1473 O O . LEU A 1 185 ? -3.204 -1.049 3.516 1.00 98.50 185 LEU A O 1
ATOM 1477 N N . SER A 1 186 ? -3.207 -0.155 1.446 1.00 98.06 186 SER A N 1
ATOM 1478 C CA . SER A 1 186 ? -1.745 -0.132 1.312 1.00 98.06 186 SER A CA 1
ATOM 1479 C C . SER A 1 186 ? -1.084 0.754 2.377 1.00 98.06 186 SER A C 1
ATOM 1481 O O . SER A 1 186 ? -0.098 0.346 3.000 1.00 98.06 186 SER A O 1
ATOM 1483 N N . ARG A 1 187 ? -1.658 1.930 2.677 1.00 97.06 187 ARG A N 1
ATOM 1484 C CA . ARG A 1 187 ? -1.119 2.857 3.687 1.00 97.06 187 ARG A CA 1
ATOM 1485 C C . ARG A 1 187 ? -1.315 2.381 5.117 1.00 97.06 187 ARG A C 1
ATOM 1487 O O . ARG A 1 187 ? -0.408 2.574 5.927 1.00 97.06 187 ARG A O 1
ATOM 1494 N N . ILE A 1 188 ? -2.422 1.702 5.429 1.00 98.06 188 ILE A N 1
ATOM 1495 C CA . ILE A 1 188 ? -2.590 1.042 6.734 1.00 98.06 188 ILE A CA 1
ATOM 1496 C C . ILE A 1 188 ? -1.489 -0.001 6.939 1.00 98.06 188 ILE A C 1
ATOM 1498 O O . ILE A 1 188 ? -0.823 0.005 7.976 1.00 98.06 188 ILE A O 1
ATOM 1502 N N . VAL A 1 189 ? -1.266 -0.871 5.949 1.00 98.44 189 VAL A N 1
ATOM 1503 C CA . VAL A 1 189 ? -0.240 -1.922 6.026 1.00 98.44 189 VAL A CA 1
ATOM 1504 C C . VAL A 1 189 ? 1.151 -1.319 6.224 1.00 98.44 189 VAL A C 1
ATOM 1506 O O . VAL A 1 189 ? 1.880 -1.740 7.125 1.00 98.44 189 VAL A O 1
ATOM 1509 N N . LEU A 1 190 ? 1.495 -0.296 5.442 1.00 96.19 190 LEU A N 1
ATOM 1510 C CA . LEU A 1 190 ? 2.797 0.359 5.504 1.00 96.19 190 LEU A CA 1
ATOM 1511 C C . LEU A 1 190 ? 3.052 1.068 6.843 1.00 96.19 190 LEU A C 1
ATOM 1513 O O . LEU A 1 190 ? 4.122 0.917 7.435 1.00 96.19 190 LEU A O 1
ATOM 1517 N N . LEU A 1 191 ? 2.073 1.822 7.352 1.00 96.31 191 LEU A N 1
ATOM 1518 C CA . LEU A 1 191 ? 2.221 2.538 8.621 1.00 96.31 191 LEU A CA 1
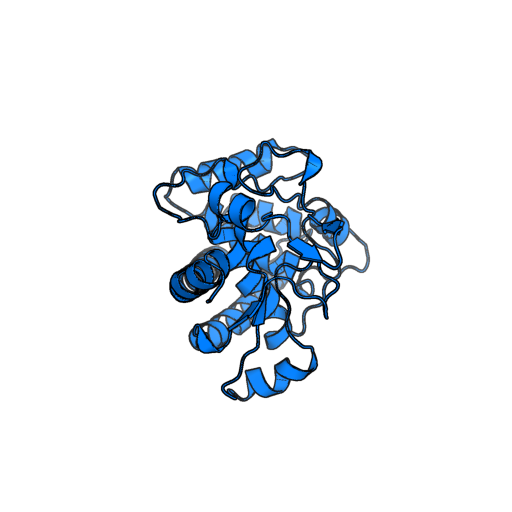ATOM 1519 C C . LEU A 1 191 ? 2.332 1.578 9.807 1.00 96.31 191 LEU A C 1
ATOM 1521 O O . LEU A 1 191 ? 3.165 1.810 10.685 1.00 96.31 191 LEU A O 1
ATOM 1525 N N . ILE A 1 192 ? 1.552 0.489 9.818 1.00 97.56 192 ILE A N 1
ATOM 1526 C CA . ILE A 1 192 ? 1.665 -0.537 10.863 1.00 97.56 192 ILE A CA 1
ATOM 1527 C C . ILE A 1 192 ? 3.032 -1.225 10.7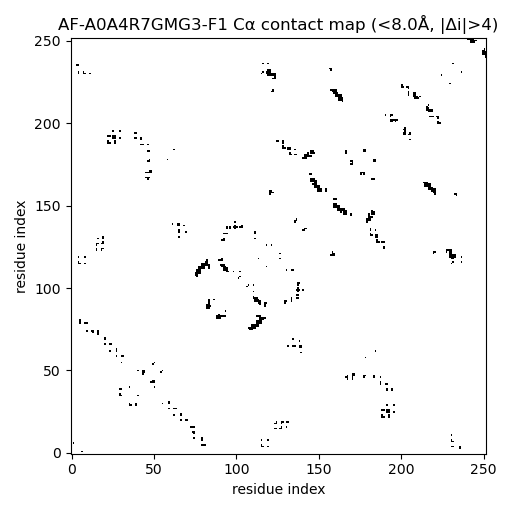80 1.00 97.56 192 ILE A C 1
ATOM 1529 O O . ILE A 1 192 ? 3.680 -1.437 11.806 1.00 97.56 192 ILE A O 1
ATOM 1533 N N . TYR A 1 193 ? 3.513 -1.541 9.573 1.00 95.81 193 TYR A N 1
ATOM 1534 C CA . TYR A 1 193 ? 4.854 -2.095 9.384 1.00 95.81 193 TYR A CA 1
ATOM 1535 C C . TYR A 1 193 ? 5.933 -1.188 9.990 1.00 95.81 193 TYR A C 1
ATOM 1537 O O . TYR A 1 193 ? 6.804 -1.666 10.722 1.00 95.81 193 TYR A O 1
ATOM 1545 N N . PHE A 1 194 ? 5.853 0.123 9.756 1.00 93.19 194 PHE A N 1
ATOM 1546 C CA . PHE A 1 194 ? 6.804 1.072 10.328 1.00 93.19 194 PHE A CA 1
ATOM 1547 C C . PHE A 1 194 ? 6.690 1.216 11.844 1.00 93.19 194 PHE A C 1
ATOM 1549 O O . PHE A 1 194 ? 7.726 1.230 12.514 1.00 93.19 194 PHE A O 1
ATOM 1556 N N . SER A 1 195 ? 5.476 1.270 12.400 1.00 95.25 195 SER A N 1
ATOM 1557 C CA . SER A 1 195 ? 5.288 1.384 13.852 1.00 95.25 195 SER A CA 1
ATOM 1558 C C . SER A 1 195 ? 5.765 0.143 14.609 1.00 95.25 195 SER A C 1
ATOM 1560 O O . SER A 1 195 ? 6.285 0.248 15.717 1.00 95.25 195 SER A O 1
ATOM 1562 N N . GLU A 1 196 ? 5.609 -1.039 14.011 1.00 95.38 196 GLU A N 1
ATOM 1563 C CA . GLU A 1 196 ? 5.956 -2.327 14.624 1.00 95.38 196 GLU A CA 1
ATOM 1564 C C . GLU A 1 196 ? 7.414 -2.743 14.374 1.00 95.38 196 GLU A C 1
ATOM 1566 O O . GLU A 1 196 ? 7.927 -3.673 15.006 1.00 95.38 196 GLU A O 1
ATOM 1571 N N . SER A 1 197 ? 8.109 -2.060 13.463 1.00 88.31 197 SER A N 1
ATOM 1572 C CA . SER A 1 197 ? 9.501 -2.355 13.157 1.00 88.31 197 SER A CA 1
ATOM 1573 C C . SER A 1 197 ? 10.429 -2.036 14.329 1.00 88.31 197 SER A C 1
ATOM 1575 O O . SER A 1 197 ? 10.314 -1.024 15.023 1.00 88.31 197 SER A O 1
ATOM 1577 N N . LYS A 1 198 ? 11.434 -2.896 14.520 1.00 86.69 198 LYS A N 1
ATOM 1578 C CA . LYS A 1 198 ? 12.538 -2.654 15.460 1.00 86.69 198 LYS A CA 1
ATOM 1579 C C . LYS A 1 198 ? 13.633 -1.761 14.869 1.00 86.69 198 LYS A C 1
ATOM 1581 O O . LYS A 1 198 ? 14.539 -1.367 15.595 1.00 86.69 198 LYS A O 1
ATOM 1586 N N . LEU A 1 199 ? 13.565 -1.458 13.573 1.00 85.62 199 LEU A N 1
ATOM 1587 C CA . LEU A 1 199 ? 14.572 -0.670 12.874 1.00 85.62 199 LEU A CA 1
ATOM 1588 C C . LEU A 1 199 ? 14.395 0.830 13.184 1.00 85.62 199 LEU A C 1
ATOM 1590 O O . LEU A 1 199 ? 13.310 1.367 12.932 1.00 85.62 199 LEU A O 1
ATOM 1594 N N . PRO A 1 200 ? 15.430 1.527 13.700 1.00 85.25 200 PRO A N 1
ATOM 1595 C CA . PRO A 1 200 ? 15.333 2.938 14.083 1.00 85.25 200 PRO A CA 1
ATOM 1596 C C . PRO A 1 200 ? 14.822 3.851 12.967 1.00 85.25 200 PRO A C 1
ATOM 1598 O O . PRO A 1 200 ? 14.015 4.741 13.222 1.00 85.25 200 PRO A O 1
ATOM 1601 N N . GLN A 1 201 ? 15.228 3.603 11.721 1.00 81.94 201 GLN A N 1
ATOM 1602 C CA . GLN A 1 201 ? 14.815 4.406 10.573 1.00 81.94 201 GLN A CA 1
ATOM 1603 C C . GLN A 1 201 ? 13.310 4.307 10.275 1.00 81.94 201 GLN A C 1
ATOM 1605 O O . GLN A 1 201 ? 12.708 5.301 9.879 1.00 81.94 201 GLN A O 1
ATOM 1610 N N . TYR A 1 202 ? 12.676 3.153 10.514 1.00 87.56 202 TYR A N 1
ATOM 1611 C CA . TYR A 1 202 ? 11.231 2.987 10.299 1.00 87.56 202 TYR A CA 1
ATOM 1612 C C . TYR A 1 202 ? 10.436 3.634 11.431 1.00 87.56 202 TYR A C 1
ATOM 1614 O O . TYR A 1 202 ? 9.457 4.332 11.175 1.00 87.56 202 TYR A O 1
ATOM 1622 N N . LYS A 1 203 ? 10.924 3.525 12.674 1.00 87.56 203 LYS A N 1
ATOM 1623 C CA . LYS A 1 203 ? 10.364 4.281 13.802 1.00 87.56 203 LYS A CA 1
ATOM 1624 C C . LYS A 1 203 ? 10.464 5.790 13.584 1.00 87.56 203 LYS A C 1
ATOM 1626 O O . LYS A 1 203 ? 9.503 6.507 13.845 1.00 87.56 203 LYS A O 1
ATOM 1631 N N . LYS A 1 204 ? 11.598 6.266 13.062 1.00 85.50 204 LYS A N 1
ATOM 1632 C CA . LYS A 1 204 ? 11.801 7.674 12.697 1.00 85.50 204 LYS A CA 1
ATOM 1633 C C . LYS A 1 204 ? 10.834 8.110 11.596 1.00 85.50 204 LYS A C 1
ATOM 1635 O O . LYS A 1 204 ? 10.213 9.156 11.736 1.00 85.50 204 LYS A O 1
ATOM 1640 N N . ALA A 1 205 ? 10.665 7.316 10.537 1.00 84.88 205 ALA A N 1
ATOM 1641 C CA . ALA A 1 205 ? 9.702 7.609 9.473 1.00 84.88 205 ALA A CA 1
ATOM 1642 C C . ALA A 1 205 ? 8.260 7.695 10.006 1.00 84.88 205 ALA A C 1
ATOM 1644 O O . ALA A 1 205 ? 7.538 8.634 9.676 1.00 84.88 205 ALA A O 1
ATOM 1645 N N . TYR A 1 206 ? 7.868 6.771 10.887 1.00 90.94 206 TYR A N 1
ATOM 1646 C CA . TYR A 1 206 ? 6.568 6.789 11.558 1.00 90.94 206 TYR A CA 1
ATOM 1647 C C . TYR A 1 206 ? 6.378 8.017 12.466 1.00 90.94 206 TYR A C 1
ATOM 1649 O O . TYR A 1 206 ? 5.321 8.642 12.442 1.00 90.94 206 TYR A O 1
ATOM 1657 N N . ALA A 1 207 ? 7.393 8.406 13.243 1.00 89.31 207 ALA A N 1
ATOM 1658 C CA . ALA A 1 207 ? 7.337 9.612 14.071 1.00 89.31 207 ALA A CA 1
ATOM 1659 C C . ALA A 1 207 ? 7.178 10.883 13.216 1.00 89.31 207 ALA A C 1
ATOM 1661 O O . ALA A 1 207 ? 6.264 11.672 13.446 1.00 89.31 207 ALA A O 1
ATOM 1662 N N . LEU A 1 208 ? 7.994 11.020 12.166 1.00 86.06 208 LEU A N 1
ATOM 1663 C CA . LEU A 1 208 ? 7.949 12.144 11.224 1.00 86.06 208 LEU A CA 1
ATOM 1664 C C . LEU A 1 208 ? 6.596 12.273 10.514 1.00 86.06 208 LEU A C 1
ATOM 1666 O O . LEU A 1 208 ? 6.111 13.385 10.300 1.00 86.06 208 LEU A O 1
ATOM 1670 N N . TYR A 1 209 ? 5.972 11.142 10.177 1.00 90.00 209 TYR A N 1
ATOM 1671 C CA . TYR A 1 209 ? 4.611 11.119 9.649 1.00 90.00 209 TYR A CA 1
ATOM 1672 C C . TYR A 1 209 ? 3.638 11.826 10.603 1.00 90.00 209 TYR A C 1
ATOM 1674 O O . TYR A 1 209 ? 2.865 12.682 10.172 1.00 90.00 209 TYR A O 1
ATOM 1682 N N . TRP A 1 210 ? 3.711 11.557 11.910 1.00 90.19 210 TRP A N 1
ATOM 1683 C CA . TRP A 1 210 ? 2.843 12.221 12.886 1.00 90.19 210 TRP A CA 1
ATOM 1684 C C . TRP A 1 210 ? 3.202 13.684 13.139 1.00 90.19 210 TRP A C 1
ATOM 1686 O O . TRP A 1 210 ? 2.284 14.490 13.294 1.00 90.19 210 TRP A O 1
ATOM 1696 N N . GLU A 1 211 ? 4.494 14.022 13.156 1.00 88.94 211 GLU A N 1
ATOM 1697 C CA . GLU A 1 211 ? 4.998 15.391 13.355 1.00 88.94 211 GLU A CA 1
ATOM 1698 C C . GLU A 1 211 ? 4.578 16.347 12.232 1.00 88.94 211 GLU A C 1
ATOM 1700 O O . GLU A 1 211 ? 4.432 17.544 12.460 1.00 88.94 211 GLU A O 1
ATOM 1705 N N . SER A 1 212 ? 4.318 15.833 11.029 1.00 84.19 212 SER A N 1
ATOM 1706 C CA . SER A 1 212 ? 3.931 16.637 9.859 1.00 84.19 212 SER A CA 1
ATOM 1707 C C . SER A 1 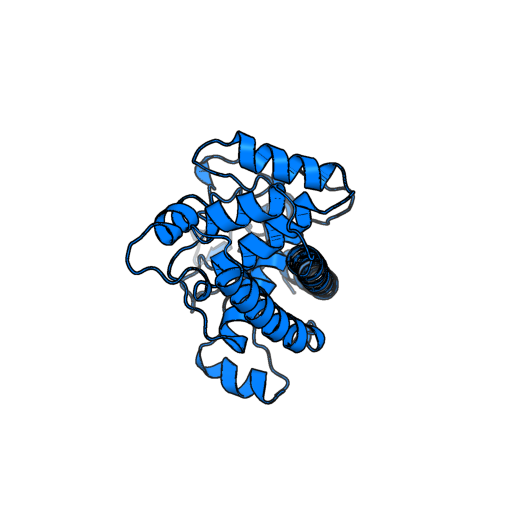212 ? 2.508 17.233 9.898 1.00 84.19 212 SER A C 1
ATOM 1709 O O . SER A 1 212 ? 2.000 17.706 8.875 1.00 84.19 212 SER A O 1
ATOM 1711 N N . GLY A 1 213 ? 1.860 17.236 11.067 1.00 83.31 213 GLY A N 1
ATOM 1712 C CA . GLY A 1 213 ? 0.561 17.876 11.280 1.00 83.31 213 GLY A CA 1
ATOM 1713 C C . GLY A 1 213 ? -0.519 17.268 10.393 1.00 83.31 213 GLY A C 1
ATOM 1714 O O . GLY A 1 213 ? -0.580 16.049 10.274 1.00 83.31 213 GLY A O 1
ATOM 1715 N N . ASP A 1 214 ? -1.351 18.097 9.772 1.00 78.44 214 ASP A N 1
ATOM 1716 C CA . ASP A 1 214 ? -2.495 17.658 8.957 1.00 78.44 214 ASP A CA 1
ATOM 1717 C C . ASP A 1 214 ? -2.110 17.100 7.578 1.00 78.44 214 ASP A C 1
ATOM 1719 O O . ASP A 1 214 ? -2.937 16.498 6.898 1.00 78.44 214 ASP A O 1
ATOM 1723 N N . ASN A 1 215 ? -0.863 17.302 7.141 1.00 73.44 215 ASN A N 1
ATOM 1724 C CA . ASN A 1 215 ? -0.400 16.799 5.845 1.00 73.44 215 ASN A CA 1
ATOM 1725 C C . ASN A 1 215 ? 0.041 15.334 5.906 1.00 73.44 215 ASN A C 1
ATOM 1727 O O . ASN A 1 215 ? 0.069 14.677 4.869 1.00 73.44 215 ASN A O 1
ATOM 1731 N N . LYS A 1 216 ? 0.390 14.832 7.100 1.00 83.62 216 LYS A N 1
ATOM 1732 C CA . LYS A 1 216 ? 0.645 13.404 7.367 1.00 83.62 216 LYS A CA 1
ATOM 1733 C C . LYS A 1 216 ? 1.565 12.793 6.300 1.00 83.62 216 LYS A C 1
ATOM 1735 O O . LYS A 1 216 ? 1.229 11.874 5.561 1.00 83.62 216 LYS A O 1
ATOM 1740 N N . ILE A 1 217 ? 2.734 13.405 6.170 1.00 84.25 217 ILE A N 1
ATOM 1741 C CA . ILE A 1 217 ? 3.682 13.205 5.085 1.00 84.25 217 ILE A CA 1
ATOM 1742 C C . ILE A 1 217 ? 4.486 11.926 5.315 1.00 84.25 217 ILE A C 1
ATOM 1744 O O . ILE A 1 217 ? 5.220 11.789 6.295 1.00 84.25 217 ILE A O 1
ATOM 1748 N N . LEU A 1 218 ? 4.434 11.025 4.343 1.00 83.00 218 LEU A N 1
ATOM 1749 C CA . LEU A 1 218 ? 5.330 9.884 4.226 1.00 83.00 218 LEU A CA 1
ATOM 1750 C C . LEU A 1 218 ? 6.669 10.354 3.639 1.00 83.00 218 LEU A C 1
ATOM 1752 O O . LEU A 1 218 ? 6.866 10.447 2.426 1.00 83.00 218 LEU A O 1
ATOM 1756 N N . ALA A 1 219 ? 7.597 10.710 4.527 1.00 71.62 219 ALA A N 1
ATOM 1757 C CA . ALA A 1 219 ? 8.888 11.299 4.183 1.00 71.62 219 ALA A CA 1
ATOM 1758 C C . ALA A 1 219 ? 9.996 10.242 4.003 1.00 71.62 219 ALA A C 1
ATOM 1760 O O . ALA A 1 219 ? 11.013 10.278 4.698 1.00 71.62 219 ALA A O 1
ATOM 1761 N N . PHE A 1 220 ? 9.836 9.316 3.049 1.00 72.06 220 PHE A N 1
ATOM 1762 C CA . PHE A 1 220 ? 10.805 8.227 2.826 1.00 72.06 220 PHE A CA 1
ATOM 1763 C C . PHE A 1 220 ? 12.232 8.710 2.512 1.00 72.06 220 PHE A C 1
ATOM 1765 O O . PHE A 1 220 ? 13.195 8.011 2.804 1.00 72.06 220 PHE A O 1
ATOM 1772 N N . HIS A 1 221 ? 12.394 9.935 1.994 1.00 61.62 221 HIS A N 1
ATOM 1773 C CA . HIS A 1 221 ? 13.708 10.559 1.781 1.00 61.62 221 HIS A CA 1
ATOM 1774 C C . HIS A 1 221 ? 14.537 10.751 3.058 1.00 61.62 221 HIS A C 1
ATOM 1776 O O . HIS A 1 221 ? 15.725 11.048 2.966 1.00 61.62 221 HIS A O 1
ATOM 1782 N N . ARG A 1 222 ? 13.926 10.625 4.241 1.00 63.53 222 ARG A N 1
ATOM 1783 C CA . ARG A 1 222 ? 14.597 10.752 5.544 1.00 63.53 222 ARG A CA 1
ATOM 1784 C C . ARG A 1 222 ? 15.030 9.405 6.134 1.00 63.53 222 ARG A C 1
ATOM 1786 O O . ARG A 1 222 ? 15.470 9.372 7.285 1.00 63.53 222 ARG A O 1
ATOM 1793 N N . MET A 1 223 ? 14.872 8.319 5.375 1.00 69.94 223 MET A N 1
ATOM 1794 C CA . MET A 1 223 ? 15.343 6.973 5.702 1.00 69.94 223 MET A CA 1
ATOM 1795 C C . MET A 1 223 ? 16.702 6.731 5.027 1.00 69.94 223 MET A C 1
ATOM 1797 O O . MET A 1 223 ? 16.875 7.072 3.856 1.00 69.94 223 MET A 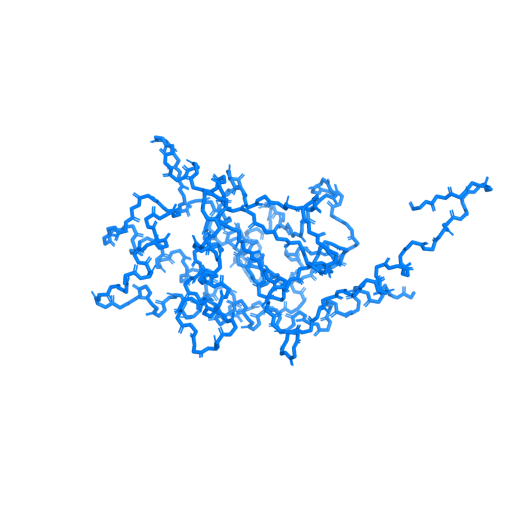O 1
ATOM 1801 N N . ASP A 1 224 ? 17.667 6.173 5.763 1.00 57.94 224 ASP A N 1
ATOM 1802 C CA . ASP A 1 224 ? 19.032 5.970 5.260 1.00 57.94 224 ASP A CA 1
ATOM 1803 C C . ASP A 1 224 ? 19.073 4.981 4.084 1.00 57.94 224 ASP A C 1
ATOM 1805 O O . ASP A 1 224 ? 18.371 3.966 4.068 1.00 57.94 224 ASP A O 1
ATOM 1809 N N . ALA A 1 225 ? 19.923 5.275 3.096 1.00 53.78 225 ALA A N 1
ATOM 1810 C CA . ALA A 1 225 ? 19.999 4.536 1.834 1.00 53.78 225 ALA A CA 1
ATOM 1811 C C . ALA A 1 225 ? 20.647 3.142 1.961 1.00 53.78 225 ALA A C 1
ATOM 1813 O O . ALA A 1 225 ? 20.483 2.309 1.070 1.00 53.78 225 ALA A O 1
ATOM 1814 N N . ASP A 1 226 ? 21.354 2.876 3.062 1.00 49.97 226 ASP A N 1
ATOM 1815 C CA . ASP A 1 226 ? 22.327 1.780 3.186 1.00 49.97 226 ASP A CA 1
ATOM 1816 C C . ASP A 1 226 ? 21.722 0.367 3.152 1.00 49.97 226 ASP A C 1
ATOM 1818 O O . ASP A 1 226 ? 22.452 -0.616 3.042 1.00 49.97 226 ASP A O 1
ATOM 1822 N N . ARG A 1 227 ? 20.391 0.233 3.235 1.00 48.19 227 ARG A N 1
ATOM 1823 C CA . ARG A 1 227 ? 19.703 -1.073 3.176 1.00 48.19 227 ARG A CA 1
ATOM 1824 C C . ARG A 1 227 ? 18.644 -1.201 2.086 1.00 48.19 227 ARG A C 1
ATOM 1826 O O . ARG A 1 227 ? 18.171 -2.309 1.861 1.00 48.19 227 ARG A O 1
ATOM 1833 N N . ASN A 1 228 ? 18.296 -0.111 1.401 1.00 55.16 228 ASN A N 1
ATOM 1834 C CA . ASN A 1 228 ? 17.198 -0.079 0.436 1.00 55.16 228 ASN A CA 1
ATOM 1835 C C . ASN A 1 228 ? 17.649 0.635 -0.849 1.00 55.16 228 ASN A C 1
ATOM 1837 O O . ASN A 1 228 ? 17.616 1.867 -0.927 1.00 55.16 228 ASN A O 1
ATOM 1841 N N . PRO A 1 229 ? 18.110 -0.117 -1.865 1.00 53.16 229 PRO A N 1
ATOM 1842 C CA . PRO A 1 229 ? 18.647 0.470 -3.084 1.00 53.16 229 PRO A CA 1
ATOM 1843 C C . PRO A 1 229 ? 17.556 1.230 -3.847 1.00 53.16 229 PRO A C 1
ATOM 1845 O O . PRO A 1 229 ? 16.462 0.719 -4.078 1.00 53.16 229 PRO A O 1
ATOM 1848 N N . ARG A 1 230 ? 17.871 2.456 -4.273 1.00 60.81 230 ARG A N 1
ATOM 1849 C CA . ARG A 1 230 ? 16.992 3.273 -5.126 1.00 60.81 230 ARG A CA 1
ATOM 1850 C C . ARG A 1 230 ? 16.732 2.572 -6.460 1.00 60.81 230 ARG A C 1
ATOM 1852 O O . ARG A 1 230 ? 17.664 2.007 -7.018 1.00 60.81 230 ARG A O 1
ATOM 1859 N N . VAL A 1 231 ? 15.531 2.670 -7.026 1.00 57.44 231 VAL A N 1
ATOM 1860 C CA . VAL A 1 231 ? 15.272 2.162 -8.389 1.00 57.44 231 VAL A CA 1
ATOM 1861 C C . VAL A 1 231 ? 15.900 3.075 -9.449 1.00 57.44 231 VAL A C 1
ATOM 1863 O O . VAL A 1 231 ? 16.471 2.586 -10.422 1.00 57.44 231 VAL A O 1
ATOM 1866 N N . SER A 1 232 ? 15.925 4.393 -9.220 1.00 53.72 232 SER A N 1
ATOM 1867 C CA . SER A 1 232 ? 16.723 5.338 -10.011 1.00 53.72 232 SER A CA 1
ATOM 1868 C C . SER A 1 232 ? 17.516 6.290 -9.110 1.00 53.72 232 SER A C 1
ATOM 1870 O O . SER A 1 232 ? 17.120 6.596 -7.989 1.00 53.72 232 SER A O 1
ATOM 1872 N N . SER A 1 233 ? 18.676 6.740 -9.578 1.00 50.97 233 SER A N 1
ATOM 1873 C CA . SER A 1 233 ? 19.400 7.869 -8.993 1.00 50.97 233 SER A CA 1
ATOM 1874 C C . SER A 1 233 ? 19.190 9.106 -9.873 1.00 50.97 233 SER A C 1
ATOM 1876 O O . SER A 1 233 ? 18.888 8.939 -11.058 1.00 50.97 233 SER A O 1
ATOM 1878 N N . PRO A 1 234 ? 19.391 10.335 -9.364 1.00 48.50 234 PRO A N 1
ATOM 1879 C CA . PRO A 1 234 ? 19.383 11.534 -10.201 1.00 48.50 234 PRO A CA 1
ATOM 1880 C C . PRO A 1 234 ? 20.298 11.417 -11.429 1.00 48.50 234 PRO A C 1
ATOM 1882 O O . PRO A 1 234 ? 19.992 11.984 -12.469 1.00 48.50 234 PRO A O 1
ATOM 1885 N N . GLU A 1 235 ? 21.387 10.646 -11.361 1.00 45.59 235 GLU A N 1
ATOM 1886 C CA . GLU A 1 235 ? 22.267 10.351 -12.499 1.00 45.59 235 GLU A CA 1
ATOM 1887 C C . GLU A 1 235 ? 21.634 9.390 -13.523 1.00 45.59 235 GLU A C 1
ATOM 1889 O O . GLU A 1 235 ? 21.848 9.552 -14.725 1.00 45.59 235 GLU A O 1
ATOM 1894 N N . LEU A 1 236 ? 20.833 8.415 -13.077 1.00 48.03 236 LEU A N 1
ATOM 1895 C CA . LEU A 1 236 ? 20.060 7.526 -13.955 1.00 48.03 236 LEU A CA 1
ATOM 1896 C C . LEU A 1 236 ? 18.879 8.267 -14.601 1.00 48.03 236 LEU A C 1
ATOM 1898 O O . LEU A 1 236 ? 18.603 8.042 -15.775 1.00 48.03 236 LEU A O 1
ATOM 1902 N N . THR A 1 237 ? 18.249 9.204 -13.884 1.00 46.03 237 THR A N 1
ATOM 1903 C CA . THR A 1 237 ? 17.227 10.113 -14.433 1.00 46.03 237 THR A CA 1
ATOM 1904 C C . THR A 1 237 ? 17.842 11.181 -15.349 1.00 46.03 237 THR A C 1
ATOM 1906 O O . THR A 1 237 ? 17.278 11.514 -16.377 1.00 46.03 237 THR A O 1
ATOM 1909 N N . ARG A 1 238 ? 19.044 11.705 -15.077 1.00 44.88 238 ARG A N 1
ATOM 1910 C CA . ARG A 1 238 ? 19.714 12.659 -15.992 1.00 44.88 238 ARG A CA 1
ATOM 1911 C C . ARG A 1 238 ? 20.154 12.014 -17.306 1.00 44.88 238 ARG A C 1
ATOM 1913 O O . ARG A 1 238 ? 20.212 12.701 -18.319 1.00 44.88 238 ARG A O 1
ATOM 1920 N N . LYS A 1 239 ? 20.432 10.705 -17.316 1.00 44.47 239 LYS A N 1
ATOM 1921 C CA . LYS A 1 239 ? 20.696 9.953 -18.554 1.00 44.47 239 LYS A CA 1
ATOM 1922 C C . LYS A 1 239 ? 19.444 9.749 -19.426 1.00 44.47 239 LYS A C 1
ATOM 1924 O O . LYS A 1 239 ? 19.632 9.415 -20.595 1.00 44.47 239 LYS A O 1
ATOM 1929 N N . SER A 1 240 ? 18.225 9.975 -18.911 1.00 44.91 240 SER A N 1
ATOM 1930 C CA . SER A 1 240 ? 16.989 9.982 -19.717 1.00 44.91 240 SER A CA 1
ATOM 1931 C C . SER A 1 240 ? 16.775 11.311 -20.449 1.00 44.91 240 SER A C 1
ATOM 1933 O O . SER A 1 240 ? 16.263 11.297 -21.559 1.00 44.91 240 SER A O 1
ATOM 1935 N N . ASN A 1 241 ? 17.289 12.430 -19.920 1.00 41.56 241 ASN A N 1
ATOM 1936 C CA . ASN A 1 241 ? 17.288 13.742 -20.589 1.00 41.56 241 ASN A CA 1
ATOM 1937 C C . ASN A 1 241 ? 18.399 13.867 -21.649 1.00 41.56 241 ASN A C 1
ATOM 1939 O O . ASN A 1 241 ? 18.994 14.935 -21.829 1.00 41.56 241 ASN A O 1
ATOM 1943 N N . LYS A 1 242 ? 18.738 12.778 -22.349 1.00 43.88 242 LYS A N 1
ATOM 1944 C CA . LYS A 1 242 ? 19.518 12.925 -23.578 1.00 43.88 242 LYS A CA 1
ATOM 1945 C C . LYS A 1 242 ? 18.592 13.562 -24.600 1.00 43.88 242 LYS A C 1
ATOM 1947 O O . LYS A 1 242 ? 17.766 12.858 -25.169 1.00 43.88 242 LYS A O 1
ATOM 1952 N N . LEU A 1 243 ? 18.772 14.870 -24.796 1.00 44.00 243 LEU A N 1
ATOM 1953 C CA . LEU A 1 243 ? 18.282 15.652 -25.929 1.00 44.00 243 LEU A CA 1
ATOM 1954 C C . LEU A 1 243 ? 18.112 14.747 -27.149 1.00 44.00 243 LEU A C 1
ATOM 1956 O O . LEU A 1 243 ? 19.100 14.314 -27.749 1.00 44.00 243 LEU A O 1
ATOM 1960 N N . ARG A 1 244 ? 16.866 14.409 -27.482 1.00 48.28 244 ARG A N 1
ATOM 1961 C CA . ARG A 1 244 ? 16.588 13.701 -28.727 1.00 48.28 244 ARG A CA 1
ATOM 1962 C C . ARG A 1 244 ? 16.387 14.768 -29.786 1.00 48.28 244 ARG A C 1
ATOM 1964 O O . ARG A 1 244 ? 15.529 15.636 -29.643 1.00 48.28 244 ARG A O 1
ATOM 1971 N N . VAL A 1 245 ? 17.211 14.722 -30.829 1.00 43.78 245 VAL A N 1
ATOM 1972 C CA . VAL A 1 245 ? 16.996 15.541 -32.021 1.00 43.78 245 VAL A CA 1
ATOM 1973 C C . VAL A 1 245 ? 16.015 14.787 -32.905 1.00 43.78 245 VAL A C 1
ATOM 1975 O O . VAL A 1 245 ? 16.374 13.780 -33.513 1.00 43.78 245 VAL A O 1
ATOM 1978 N N . ILE A 1 246 ? 14.774 15.260 -32.957 1.00 47.25 246 ILE A N 1
ATOM 1979 C CA . ILE A 1 246 ? 13.760 14.763 -33.890 1.00 47.25 246 ILE A CA 1
ATOM 1980 C C . ILE A 1 246 ? 13.543 15.871 -34.919 1.00 47.25 246 ILE A C 1
ATOM 1982 O O . ILE A 1 246 ? 13.152 16.981 -34.569 1.00 47.25 246 ILE A O 1
ATOM 1986 N N . GLY A 1 247 ? 13.870 15.601 -36.185 1.00 46.56 247 GLY A N 1
ATOM 1987 C CA . GLY A 1 247 ? 13.663 16.560 -37.279 1.00 46.56 247 GLY A CA 1
ATOM 1988 C C . GLY A 1 247 ? 14.428 17.885 -37.141 1.00 46.56 247 GLY A C 1
ATOM 1989 O O . GLY A 1 247 ? 13.947 18.905 -37.613 1.00 46.56 247 GLY A O 1
ATOM 1990 N N . GLY A 1 248 ? 15.588 17.897 -36.473 1.00 45.81 248 GLY A N 1
ATOM 1991 C CA . GLY A 1 248 ? 16.381 19.117 -36.253 1.00 45.81 248 GLY A CA 1
ATOM 1992 C C . GLY A 1 248 ? 15.976 19.941 -35.026 1.00 45.81 248 GLY A C 1
ATOM 1993 O O . GLY A 1 248 ? 16.628 20.937 -34.724 1.00 45.81 248 GLY A O 1
ATOM 1994 N N . HIS A 1 249 ? 14.962 19.509 -34.273 1.00 32.81 249 HIS A N 1
ATOM 1995 C CA . HIS A 1 249 ? 14.543 20.162 -33.037 1.00 32.81 249 HIS A CA 1
ATOM 1996 C C . HIS A 1 249 ? 14.978 19.358 -31.815 1.00 32.81 249 HIS A C 1
ATOM 1998 O O . HIS A 1 249 ? 14.834 18.135 -31.768 1.00 32.81 249 HIS A O 1
ATOM 2004 N N . MET A 1 250 ? 15.520 20.062 -30.822 1.00 36.03 250 MET A N 1
ATOM 2005 C CA . MET A 1 250 ? 15.830 19.492 -29.517 1.00 36.03 250 MET A CA 1
ATOM 2006 C C . MET A 1 250 ? 14.548 19.332 -28.706 1.00 36.03 250 MET A C 1
ATOM 2008 O O . MET A 1 250 ? 13.853 20.315 -28.453 1.00 36.03 250 MET A O 1
ATOM 2012 N N . VAL A 1 251 ? 14.276 18.107 -28.266 1.00 46.31 251 VAL A N 1
ATOM 2013 C CA . VAL A 1 251 ? 13.187 17.798 -27.335 1.00 46.31 251 VAL A CA 1
ATOM 2014 C C . VAL A 1 251 ? 13.798 17.197 -26.065 1.00 46.31 251 VAL A C 1
ATOM 2016 O O . VAL A 1 251 ? 14.722 16.379 -26.158 1.00 46.31 251 VAL A O 1
ATOM 2019 N N . ILE A 1 252 ? 13.334 17.675 -24.902 1.00 45.75 252 ILE A N 1
ATOM 2020 C CA . ILE A 1 252 ? 13.665 17.129 -23.573 1.00 45.75 252 ILE A CA 1
ATOM 2021 C C . ILE A 1 252 ? 12.784 15.914 -23.318 1.00 45.75 252 ILE A C 1
ATOM 2023 O O . ILE A 1 252 ? 11.559 16.052 -23.526 1.00 45.75 252 ILE A O 1
#

Sequence (252 aa):
MMHPAEERLRILLPFVIANAKQQLHIALKALGRSKLSEETKKILNELLNENNSATVKKLIHSLNEIKRKMENLTPEHFDVAEELYEAGGGTVGYVKATDARDFNNGVRKKYIALSYLRTGRMHIDDIAATVIHELSHLVLNTEDNAYSISMEKQASGLFTPWSVKDLHRYAREKHSLPLNNAETLSRIVLLIYFSESKLPQYKKAYALYWESGDNKILAFHRMDADRNPRVSSPELTRKSNKLRVIGGHMVI

pLDDT: mean 84.31, std 16.58, range [32.81, 98.62]

Nearest PDB structures (foldseek):
  2x3b-assembly1_B  TM=8.160E-01  e=4.620E-04  Aeromonas salmonicida subsp. achromogenes
  2x3b-assembly1_A  TM=8.272E-01  e=3.106E-03  Aeromonas salmonicida subsp. achromogenes

Mean predicted aligned error: 7.29 Å

Solvent-accessible surface area (backbone atoms only — not comparable to full-atom values): 13615 Å² total; per-residue (Å²): 133,80,53,73,35,47,55,42,39,63,71,39,36,60,56,30,53,51,48,30,53,48,28,48,52,48,24,50,56,51,70,69,39,98,68,68,51,70,67,52,45,52,52,31,36,50,45,47,59,48,66,51,72,69,59,49,50,51,50,51,50,56,53,49,55,40,50,62,58,51,71,76,63,53,64,72,33,44,41,78,40,65,55,35,60,96,68,69,50,79,36,48,64,47,57,58,85,81,44,25,63,45,55,73,70,64,56,92,53,64,52,40,36,33,11,32,60,53,44,17,35,35,49,51,71,56,52,11,29,46,52,49,20,46,45,30,35,47,70,69,66,33,42,86,82,44,53,63,43,76,41,65,93,80,46,97,75,77,35,62,31,31,27,40,42,49,35,39,52,43,25,68,42,96,83,56,57,38,92,44,19,22,44,43,54,20,50,53,27,49,52,38,29,21,65,71,42,89,48,68,53,36,39,49,43,46,50,49,20,61,72,46,56,82,42,36,32,47,49,60,70,78,41,76,62,92,85,50,74,62,35,33,49,72,69,59,54,54,66,66,59,58,64,43,69,60,94,87,40,81,42,121

Radius of gyration: 18.24 Å; Cα contacts (8 Å, |Δi|>4): 394; chains: 1;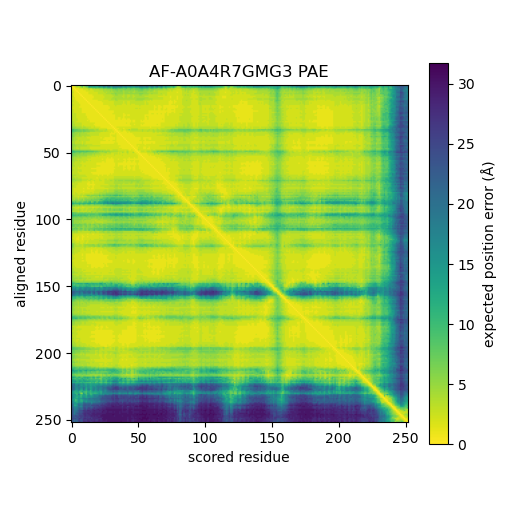 bounding box: 43×39×60 Å